Protein AF-A0A4J1VXV3-F1 (afdb_monomer_lite)

Secondary structure (DSSP, 8-state):
-EEEETTEEEE--GGG--TTT-EEEEEEEE--SS--S-TTHHHHHHHHHHHHTT-SSEEEEEEE-S-GGGGGGTTTSSSEEEE-TT-SSHHHHHHHHGGGGGTSEEEEEEEESHHHHHHHHHHHHH-TTTGGGSEEEEEE-----SSHHHHHHHHHHHHHHTT-SEEEESSHHHHHHHHTT-S----B--SSTTTSS-TTHHHHHHHHHHHHHHHH--HHHHHHHHHHHHHHHHHHHH--

InterPro domains:
  IPR028098 Glycosyltransferase subfamily 4-like, N-terminal domain [PF13439] (86-180)

Structure (mmCIF, N/CA/C/O backbone):
data_AF-A0A4J1VXV3-F1
#
_entry.id   AF-A0A4J1VXV3-F1
#
loop_
_atom_site.group_PDB
_atom_site.id
_atom_site.type_symbol
_atom_site.label_atom_id
_atom_site.label_alt_id
_atom_site.label_comp_id
_atom_site.label_asym_id
_atom_site.label_entity_id
_atom_site.label_seq_id
_atom_site.pdbx_PDB_ins_code
_atom_site.Cartn_x
_atom_site.Cartn_y
_atom_site.Cartn_z
_atom_site.occupancy
_atom_site.B_iso_or_equiv
_atom_site.auth_seq_id
_atom_site.auth_comp_id
_atom_site.auth_asym_id
_ato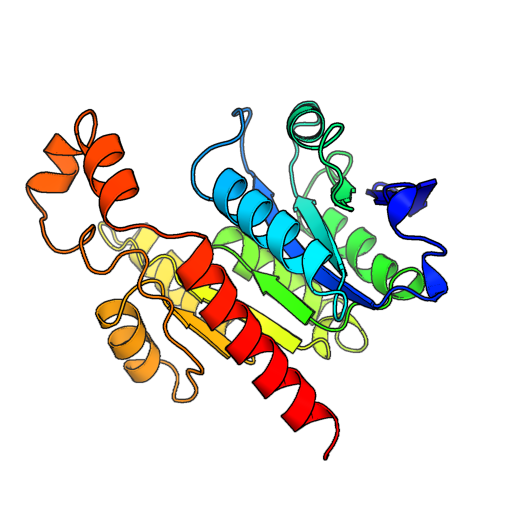m_site.auth_atom_id
_atom_site.pdbx_PDB_model_num
ATOM 1 N N . MET A 1 1 ? -17.534 8.904 6.990 1.00 77.69 1 MET A N 1
ATOM 2 C CA . MET A 1 1 ? -17.190 8.662 8.426 1.00 77.69 1 MET A CA 1
ATOM 3 C C . MET A 1 1 ? -15.714 8.955 8.730 1.00 77.69 1 MET A C 1
ATOM 5 O O . MET A 1 1 ? -14.852 8.596 7.934 1.00 77.69 1 MET A O 1
ATOM 9 N N . GLN A 1 2 ? -15.406 9.570 9.883 1.00 78.19 2 GLN A N 1
ATOM 10 C CA . GLN A 1 2 ? -14.029 9.877 10.309 1.00 78.19 2 GLN A CA 1
ATOM 11 C C . GLN A 1 2 ? -13.712 9.243 11.670 1.00 78.19 2 GLN A C 1
ATOM 13 O O . GLN A 1 2 ? -14.483 9.380 12.615 1.00 78.19 2 GLN A O 1
ATOM 18 N N . TYR A 1 3 ? -12.561 8.577 11.768 1.00 82.31 3 TYR A N 1
ATOM 19 C CA . TYR A 1 3 ? -12.046 7.977 13.001 1.00 82.31 3 TYR A CA 1
ATOM 20 C C . TYR A 1 3 ? -10.637 8.497 13.282 1.00 82.31 3 TYR A C 1
ATOM 22 O O . TYR A 1 3 ? -9.900 8.822 12.354 1.00 82.31 3 TYR A O 1
ATOM 30 N N . SER A 1 4 ? -10.224 8.515 14.546 1.00 82.50 4 SER A N 1
ATOM 31 C CA . SER A 1 4 ? -8.861 8.894 14.935 1.00 82.50 4 SER A CA 1
ATOM 32 C C . SER A 1 4 ? -8.263 7.841 15.864 1.00 82.50 4 SER A C 1
ATOM 34 O O . SER A 1 4 ? -8.939 7.319 16.748 1.00 82.50 4 SER A O 1
ATOM 36 N N . CYS A 1 5 ? -6.983 7.520 15.672 1.00 78.62 5 CYS A N 1
ATOM 37 C CA . CYS A 1 5 ? -6.241 6.576 16.510 1.00 78.62 5 CYS A CA 1
ATOM 38 C C . CYS A 1 5 ? -4.886 7.182 16.905 1.00 78.62 5 CYS A C 1
ATOM 40 O O . CYS A 1 5 ? -3.860 6.971 16.258 1.00 78.62 5 CYS A O 1
ATOM 42 N N . GLY A 1 6 ? -4.862 7.984 17.970 1.00 84.75 6 GLY A N 1
ATOM 43 C CA . GLY A 1 6 ? -3.682 8.785 18.301 1.00 84.75 6 GLY A CA 1
ATOM 44 C C . GLY A 1 6 ? -3.444 9.859 17.236 1.00 84.75 6 GLY A C 1
ATOM 45 O O . GLY A 1 6 ? -4.323 10.680 17.005 1.00 84.75 6 GLY A O 1
ATOM 46 N N . LYS A 1 7 ? -2.277 9.850 16.579 1.00 89.75 7 LYS A N 1
ATOM 47 C CA . LYS A 1 7 ? -1.890 10.855 15.569 1.00 89.75 7 LYS A CA 1
ATOM 48 C C . LYS A 1 7 ? -2.262 10.492 14.127 1.00 89.75 7 LYS A C 1
ATOM 50 O O . LYS A 1 7 ? -1.764 11.115 13.197 1.00 89.75 7 LYS A O 1
ATOM 55 N N . ILE A 1 8 ? -3.092 9.473 13.920 1.00 92.25 8 ILE A N 1
ATOM 56 C CA . ILE A 1 8 ? -3.574 9.117 12.581 1.00 92.25 8 ILE A CA 1
ATOM 57 C C . ILE A 1 8 ? -5.084 9.306 12.491 1.00 92.25 8 ILE A C 1
ATOM 59 O O . ILE A 1 8 ? -5.807 8.999 13.443 1.00 92.25 8 ILE A O 1
ATOM 63 N N . ASN A 1 9 ? -5.544 9.784 11.337 1.00 92.25 9 ASN A N 1
ATOM 64 C CA . ASN A 1 9 ? -6.960 9.951 11.024 1.00 92.25 9 ASN A CA 1
ATOM 65 C C . ASN A 1 9 ? -7.351 8.991 9.903 1.00 92.25 9 ASN A C 1
ATOM 67 O O . ASN A 1 9 ? -6.631 8.857 8.922 1.00 92.25 9 ASN A O 1
ATOM 71 N N . ILE A 1 10 ? -8.493 8.333 10.036 1.00 92.88 10 ILE A N 1
ATOM 72 C CA . ILE A 1 10 ? -9.051 7.415 9.047 1.00 92.88 10 ILE A CA 1
ATOM 73 C C . ILE A 1 10 ? -10.297 8.078 8.477 1.00 92.88 10 ILE A C 1
ATOM 75 O O . ILE A 1 10 ? -11.212 8.425 9.224 1.00 92.88 10 ILE A O 1
ATOM 79 N N . ASN A 1 11 ? -10.332 8.247 7.164 1.00 93.12 11 ASN A N 1
ATOM 80 C CA . ASN A 1 11 ? -11.486 8.730 6.428 1.00 93.12 11 ASN A CA 1
ATOM 81 C C . ASN A 1 11 ? -12.058 7.579 5.597 1.00 93.12 11 ASN A C 1
ATOM 83 O O . ASN A 1 11 ? -11.347 6.977 4.789 1.00 93.12 11 ASN A O 1
ATOM 87 N N . ILE A 1 12 ? -13.332 7.272 5.824 1.00 90.31 12 ILE A N 1
ATOM 88 C CA . ILE A 1 12 ? -14.101 6.298 5.053 1.00 90.31 12 ILE A CA 1
ATOM 89 C C . ILE A 1 12 ? -15.226 7.057 4.334 1.00 90.31 12 ILE A C 1
ATOM 91 O O . ILE A 1 12 ? -16.044 7.672 5.028 1.00 90.31 12 ILE A O 1
ATOM 95 N N . PRO A 1 13 ? -15.296 7.025 2.991 1.00 88.12 13 PRO A N 1
ATOM 96 C CA . PRO A 1 13 ? -16.388 7.628 2.235 1.00 88.12 13 PRO A CA 1
ATOM 97 C C . PRO A 1 13 ? -17.738 7.034 2.636 1.00 88.12 13 PRO A C 1
ATOM 99 O O . PRO A 1 13 ? -17.834 5.840 2.910 1.00 88.12 13 PRO A O 1
ATOM 102 N N . ASP A 1 14 ? -18.799 7.836 2.633 1.00 82.81 14 ASP A N 1
ATOM 103 C CA . ASP A 1 14 ? -20.100 7.392 3.154 1.00 82.81 14 ASP A CA 1
ATOM 104 C C . ASP A 1 14 ? -20.720 6.240 2.336 1.00 82.81 14 ASP A C 1
ATOM 106 O O . ASP A 1 14 ? -21.461 5.423 2.875 1.00 82.81 14 ASP A O 1
ATOM 110 N N . GLY A 1 15 ? -20.344 6.094 1.059 1.00 79.56 15 GLY A N 1
ATOM 111 C CA . GLY A 1 15 ? -20.792 4.998 0.190 1.00 79.56 15 GLY A CA 1
ATOM 112 C C . GLY A 1 15 ? -20.192 3.616 0.491 1.00 79.56 15 GLY A C 1
ATOM 113 O O . GLY A 1 15 ? -20.531 2.654 -0.192 1.00 79.56 15 GLY A O 1
ATOM 114 N N . TYR A 1 16 ? -19.286 3.498 1.465 1.00 79.69 16 TYR A N 1
ATOM 115 C CA . TYR A 1 16 ? -18.612 2.237 1.798 1.00 79.69 16 TYR A CA 1
ATOM 116 C C . TYR A 1 16 ? -19.419 1.337 2.760 1.00 79.69 16 TYR A C 1
ATOM 118 O O . TYR A 1 16 ? -19.175 0.134 2.792 1.00 79.69 16 TYR A O 1
ATOM 126 N N . GLY A 1 17 ? -20.383 1.883 3.513 1.00 80.38 17 GLY A N 1
ATOM 127 C CA . GLY A 1 17 ? -21.131 1.142 4.543 1.00 80.38 17 GLY A CA 1
ATOM 128 C C . GLY A 1 17 ? -20.419 1.077 5.905 1.00 80.38 17 GLY A C 1
ATOM 129 O O . GLY A 1 17 ? -19.516 1.873 6.171 1.00 80.38 17 GLY A O 1
ATOM 130 N N . ASP A 1 18 ? -20.840 0.161 6.791 1.00 83.12 18 ASP A N 1
ATOM 131 C CA . ASP A 1 18 ? -20.232 -0.001 8.124 1.00 83.12 18 ASP A CA 1
ATOM 132 C C . ASP A 1 18 ? -18.810 -0.566 8.010 1.00 83.12 18 ASP A C 1
ATOM 134 O O . ASP A 1 18 ? -18.580 -1.649 7.475 1.00 83.12 18 ASP A O 1
ATOM 138 N N . ILE A 1 19 ? -17.847 0.160 8.577 1.00 83.44 19 ILE A N 1
ATOM 139 C CA . ILE A 1 19 ? -16.421 -0.166 8.553 1.00 83.44 19 ILE A CA 1
ATOM 140 C C . ILE A 1 19 ? -16.090 -1.578 9.058 1.00 83.44 19 ILE A C 1
ATOM 142 O O . ILE A 1 19 ? -15.096 -2.160 8.625 1.00 83.44 19 ILE A O 1
ATOM 146 N N . LYS A 1 20 ? -16.905 -2.139 9.961 1.00 82.75 20 LYS A N 1
ATOM 147 C CA . LYS A 1 20 ? -16.686 -3.477 10.534 1.00 82.75 20 LYS A CA 1
ATOM 148 C C . LYS A 1 20 ? -16.962 -4.605 9.545 1.00 82.75 20 LYS A C 1
ATOM 150 O O . LYS A 1 20 ? -16.382 -5.687 9.691 1.00 82.75 20 LYS A O 1
ATOM 155 N N . ASP A 1 21 ? -17.811 -4.360 8.557 1.00 84.06 21 ASP A N 1
ATOM 156 C CA . ASP A 1 21 ? -18.204 -5.346 7.550 1.00 84.06 21 ASP A CA 1
ATOM 157 C C . ASP A 1 21 ? -17.318 -5.276 6.305 1.00 84.06 21 ASP A C 1
ATOM 159 O O . ASP A 1 21 ? -17.315 -6.183 5.474 1.00 84.06 21 ASP A O 1
ATOM 163 N N . ILE A 1 22 ? -16.498 -4.230 6.210 1.00 86.50 22 ILE A N 1
ATOM 164 C CA . ILE A 1 22 ? -15.619 -4.002 5.075 1.00 86.50 22 ILE A CA 1
ATOM 165 C C . ILE A 1 22 ? -14.306 -4.751 5.258 1.00 86.50 22 ILE A C 1
ATOM 167 O O . ILE A 1 22 ? -13.621 -4.648 6.279 1.00 86.50 22 ILE A O 1
ATOM 171 N N . VAL A 1 23 ? -13.919 -5.454 4.200 1.00 87.06 23 VAL A N 1
ATOM 172 C CA . VAL A 1 23 ? -12.598 -6.052 4.059 1.00 87.06 23 VAL A CA 1
ATOM 173 C C . VAL A 1 23 ? -11.765 -5.193 3.115 1.00 87.06 23 VAL A C 1
ATOM 175 O O . VAL A 1 23 ? -12.189 -4.873 2.004 1.00 87.06 23 VAL A O 1
ATOM 178 N N . PHE A 1 24 ? -10.576 -4.804 3.567 1.00 90.12 24 PHE A N 1
ATOM 179 C CA . PHE A 1 24 ? -9.733 -3.831 2.889 1.00 90.12 24 PHE A CA 1
ATOM 180 C C . PHE A 1 24 ? -8.488 -4.446 2.239 1.00 90.12 24 PHE A C 1
ATOM 182 O O . PHE A 1 24 ? -7.831 -5.330 2.802 1.00 90.12 24 PHE A O 1
ATOM 189 N N . SER A 1 25 ? -8.098 -3.868 1.100 1.00 89.81 25 SER A N 1
ATOM 190 C CA . SER A 1 25 ? -6.737 -3.929 0.560 1.00 89.81 25 SER A CA 1
ATOM 191 C C . SER A 1 25 ? -6.036 -2.588 0.784 1.00 89.81 25 SER A C 1
ATOM 193 O O . SER A 1 25 ? -6.441 -1.557 0.240 1.00 89.81 25 SER A O 1
ATOM 195 N N . ALA A 1 26 ? -4.978 -2.582 1.589 1.00 92.62 26 ALA A N 1
ATOM 196 C CA . ALA A 1 26 ? -4.246 -1.371 1.926 1.00 92.62 26 ALA A CA 1
ATOM 197 C C . ALA A 1 26 ? -3.162 -1.061 0.889 1.00 92.62 26 ALA A C 1
ATOM 199 O O . ALA A 1 26 ? -2.251 -1.857 0.683 1.00 92.62 26 ALA A O 1
ATOM 200 N N . HIS A 1 27 ? -3.200 0.126 0.293 1.00 91.00 27 HIS A N 1
ATOM 201 C CA . HIS A 1 27 ? -2.121 0.645 -0.544 1.00 91.00 27 HIS A CA 1
ATOM 202 C C . HIS A 1 27 ? -1.306 1.661 0.248 1.00 91.00 27 HIS A C 1
ATOM 204 O O . HIS A 1 27 ? -1.845 2.673 0.687 1.00 91.00 27 HIS A O 1
ATOM 210 N N . ILE A 1 28 ? -0.008 1.417 0.435 1.00 89.88 28 ILE A N 1
ATOM 211 C CA . ILE A 1 28 ? 0.845 2.331 1.208 1.00 89.88 28 ILE A CA 1
ATOM 212 C C . ILE A 1 28 ? 1.554 3.301 0.261 1.00 89.88 28 ILE A C 1
ATOM 214 O O . ILE A 1 28 ? 2.206 2.884 -0.699 1.00 89.88 28 ILE A O 1
ATOM 218 N N . ILE A 1 29 ? 1.455 4.593 0.567 1.00 86.62 29 ILE A N 1
ATOM 219 C CA . ILE A 1 29 ? 2.108 5.685 -0.155 1.00 86.62 29 ILE A CA 1
ATOM 220 C C . ILE A 1 29 ? 3.002 6.426 0.833 1.00 86.62 29 ILE A C 1
ATOM 222 O O . ILE A 1 29 ? 2.517 6.938 1.840 1.00 86.62 29 ILE A O 1
ATOM 226 N N . VAL A 1 30 ? 4.305 6.503 0.554 1.00 84.69 30 VAL A N 1
ATOM 227 C CA . VAL A 1 30 ? 5.256 7.256 1.384 1.00 84.69 30 VAL A CA 1
ATOM 228 C C . VAL A 1 30 ? 5.811 8.444 0.597 1.00 84.69 30 VAL A C 1
ATOM 230 O O . VAL A 1 30 ? 6.548 8.254 -0.371 1.00 84.69 30 VAL A O 1
ATOM 233 N N . ARG A 1 31 ? 5.490 9.672 1.027 1.00 79.44 31 ARG A N 1
ATOM 234 C CA . ARG A 1 31 ? 5.982 10.929 0.437 1.00 79.44 31 ARG A CA 1
ATOM 235 C C . ARG A 1 31 ? 6.980 11.622 1.369 1.00 79.44 31 ARG A C 1
ATOM 237 O O . ARG A 1 31 ? 6.759 11.708 2.573 1.00 79.44 31 ARG A O 1
ATOM 244 N N . TYR A 1 32 ? 8.070 12.141 0.797 1.00 62.38 32 TYR A N 1
ATOM 245 C CA . TYR A 1 32 ? 9.162 12.764 1.558 1.00 62.38 32 TYR A CA 1
ATOM 246 C C . TYR A 1 32 ? 9.284 14.289 1.400 1.00 62.38 32 TYR A C 1
ATOM 248 O O . TYR A 1 32 ? 10.122 14.830 2.101 1.00 62.38 32 TYR A O 1
ATOM 256 N N . ASN A 1 33 ? 8.507 14.987 0.547 1.00 56.06 33 ASN A N 1
ATOM 257 C CA . ASN A 1 33 ? 8.582 16.460 0.384 1.00 56.06 33 ASN A CA 1
ATOM 258 C C . ASN A 1 33 ? 7.322 17.105 -0.254 1.00 56.06 33 ASN A C 1
ATOM 260 O O . ASN A 1 33 ? 6.552 16.406 -0.915 1.00 56.06 33 ASN A O 1
ATOM 264 N N . ASN A 1 34 ? 7.200 18.437 -0.078 1.00 47.72 34 ASN A N 1
ATOM 265 C CA . ASN A 1 34 ? 6.113 19.397 -0.405 1.00 47.72 34 ASN A CA 1
ATOM 266 C C . ASN A 1 34 ? 5.679 19.492 -1.889 1.00 47.72 34 ASN A C 1
ATOM 268 O O . ASN A 1 34 ? 5.658 20.576 -2.478 1.00 47.72 34 ASN A O 1
ATOM 272 N N . GLY A 1 35 ? 5.390 18.367 -2.534 1.00 47.75 35 GLY A N 1
ATOM 273 C CA . GLY A 1 35 ? 4.941 18.320 -3.924 1.00 47.75 35 GLY A CA 1
ATOM 274 C C . GLY A 1 35 ? 3.484 17.886 -4.061 1.00 47.75 35 GLY A C 1
ATOM 275 O O . GLY A 1 35 ? 3.036 16.959 -3.380 1.00 47.75 35 GLY A O 1
ATOM 276 N N . HIS A 1 36 ? 2.783 18.511 -5.012 1.00 48.50 36 HIS A N 1
ATOM 277 C CA . HIS A 1 36 ? 1.520 18.013 -5.561 1.00 48.50 36 HIS A CA 1
ATOM 278 C C . HIS A 1 36 ? 1.653 16.566 -6.067 1.00 48.50 36 HIS A C 1
ATOM 280 O O . HIS A 1 36 ? 2.747 16.109 -6.406 1.00 48.50 36 HIS A O 1
ATOM 286 N N . CYS A 1 37 ? 0.522 15.864 -6.157 1.00 51.84 37 CYS A N 1
ATOM 287 C CA . CYS A 1 37 ? 0.381 14.523 -6.727 1.00 51.84 37 CYS A CA 1
ATOM 288 C C . CYS A 1 37 ? 1.265 14.284 -7.972 1.00 51.84 37 CYS A C 1
ATOM 290 O O . CYS A 1 37 ? 1.043 14.873 -9.030 1.00 51.84 37 CYS A O 1
ATOM 292 N N . GLY A 1 38 ? 2.280 13.417 -7.854 1.00 49.00 38 GLY A N 1
ATOM 293 C CA . GLY A 1 38 ? 3.281 13.187 -8.899 1.00 49.00 38 GLY A CA 1
ATOM 294 C C . GLY A 1 38 ? 3.739 11.730 -8.989 1.00 49.00 38 GLY A C 1
ATOM 295 O O . GLY A 1 38 ? 3.773 11.007 -7.998 1.00 49.00 38 GLY A O 1
ATOM 296 N N . GLY A 1 39 ? 4.104 11.289 -10.197 1.00 61.81 39 GLY A N 1
ATOM 297 C CA . GLY A 1 39 ? 4.656 9.954 -10.442 1.00 61.81 39 GLY A CA 1
ATOM 298 C C . GLY A 1 39 ? 3.620 8.830 -10.348 1.00 61.81 39 GLY A C 1
ATOM 299 O O . GLY A 1 39 ? 2.849 8.619 -11.283 1.00 61.81 39 GLY A O 1
ATOM 300 N N . ILE A 1 40 ? 3.650 8.076 -9.246 1.00 63.38 40 ILE A N 1
ATOM 301 C CA . ILE A 1 40 ? 2.905 6.821 -9.068 1.00 63.38 40 ILE A CA 1
ATOM 302 C C . ILE A 1 40 ? 1.498 7.013 -8.490 1.00 63.38 40 ILE A C 1
ATOM 304 O O . ILE A 1 40 ? 0.612 6.188 -8.697 1.00 63.38 40 ILE A O 1
ATOM 308 N N . ASP A 1 41 ? 1.256 8.124 -7.810 1.00 68.19 41 ASP A N 1
ATOM 309 C CA . ASP A 1 41 ? 0.030 8.350 -7.049 1.00 68.19 41 ASP A CA 1
ATOM 310 C C . ASP A 1 41 ? -1.233 8.395 -7.931 1.00 68.19 41 ASP A C 1
ATOM 312 O O . ASP A 1 41 ? -2.187 7.679 -7.615 1.00 68.19 41 ASP A O 1
ATOM 316 N N . PRO A 1 42 ? -1.259 9.083 -9.099 1.00 70.12 42 PRO A N 1
ATOM 317 C CA . PRO A 1 42 ? -2.411 9.030 -10.009 1.00 70.12 42 PRO A CA 1
ATOM 318 C C . PRO A 1 42 ? -2.740 7.610 -10.480 1.00 70.12 42 PRO A C 1
ATOM 320 O O . PRO A 1 42 ? -3.890 7.284 -10.780 1.00 70.12 42 PRO A O 1
ATOM 323 N N . HIS A 1 43 ? -1.726 6.751 -10.546 1.00 71.19 43 HIS A N 1
ATOM 324 C CA . HIS A 1 43 ? -1.890 5.374 -10.957 1.00 71.19 43 HIS A CA 1
ATOM 325 C C . HIS A 1 43 ? -2.488 4.501 -9.854 1.00 71.19 43 HIS A C 1
ATOM 327 O O . HIS A 1 43 ? -3.408 3.733 -10.137 1.00 71.19 43 HIS A O 1
ATOM 333 N N . ILE A 1 44 ? -2.022 4.664 -8.614 1.00 75.50 44 ILE A N 1
ATOM 334 C CA . ILE A 1 44 ? -2.611 4.010 -7.440 1.00 75.50 44 ILE A CA 1
ATOM 335 C C . ILE A 1 44 ? -4.072 4.448 -7.297 1.00 75.50 44 ILE A C 1
ATOM 337 O O . ILE A 1 44 ? -4.954 3.602 -7.198 1.00 75.50 44 ILE A O 1
ATOM 341 N N . ILE A 1 45 ? -4.355 5.749 -7.415 1.00 79.25 45 ILE A N 1
ATOM 342 C CA . ILE A 1 45 ? -5.724 6.287 -7.390 1.00 79.25 45 ILE A CA 1
ATOM 343 C C . ILE A 1 45 ? -6.583 5.643 -8.489 1.00 79.25 45 ILE A C 1
ATOM 345 O O . ILE A 1 45 ? -7.707 5.210 -8.233 1.00 79.25 45 ILE A O 1
ATOM 349 N N . GLY A 1 46 ? -6.061 5.545 -9.716 1.00 76.81 46 GLY A N 1
ATOM 350 C CA . GLY A 1 46 ? -6.753 4.893 -10.828 1.00 76.81 46 GLY A CA 1
ATOM 351 C C . GLY A 1 46 ? -7.029 3.404 -10.590 1.00 76.81 46 GLY A C 1
ATOM 352 O O . GLY A 1 46 ? -8.086 2.914 -10.990 1.00 76.81 46 GLY A O 1
ATOM 353 N N . LEU A 1 47 ? -6.111 2.693 -9.929 1.00 76.50 47 LEU A N 1
ATOM 354 C CA . LEU A 1 47 ? -6.284 1.297 -9.531 1.00 76.50 47 LEU A CA 1
ATOM 355 C C . LEU A 1 47 ? -7.386 1.161 -8.473 1.00 76.50 47 LEU A C 1
ATOM 357 O O . LEU A 1 47 ? -8.318 0.383 -8.671 1.00 76.50 47 LEU A O 1
ATOM 361 N N . CYS A 1 48 ? -7.334 1.972 -7.415 1.00 82.62 48 CYS A N 1
ATOM 362 C CA . CYS A 1 48 ? -8.323 1.962 -6.341 1.00 82.62 48 CYS A CA 1
ATOM 363 C C . CYS A 1 48 ? -9.738 2.233 -6.870 1.00 82.62 48 CYS A C 1
ATOM 365 O O . CYS A 1 48 ? -10.662 1.472 -6.592 1.00 82.62 48 CYS A O 1
ATOM 367 N N . LYS A 1 49 ? -9.914 3.232 -7.746 1.00 80.75 49 LYS A N 1
ATOM 368 C CA . LYS A 1 49 ? -11.224 3.508 -8.372 1.00 80.75 49 LYS A CA 1
ATOM 369 C C . LYS A 1 49 ? -11.788 2.313 -9.148 1.00 80.75 49 LYS A C 1
ATOM 371 O O . LYS A 1 49 ? -13.004 2.164 -9.239 1.00 80.75 49 LYS A O 1
ATOM 376 N N . LYS A 1 50 ? -10.930 1.470 -9.731 1.00 77.88 50 LYS A N 1
ATOM 377 C CA . LYS A 1 50 ? -11.361 0.251 -10.432 1.00 77.88 50 LYS A CA 1
ATOM 378 C C . LYS A 1 50 ? -11.653 -0.904 -9.479 1.00 77.88 50 LYS A C 1
ATOM 380 O O . LYS A 1 50 ? -12.598 -1.640 -9.738 1.00 77.88 50 LYS A O 1
ATOM 385 N N . GLN A 1 51 ? -10.899 -1.031 -8.387 1.00 75.88 51 GLN A N 1
ATOM 386 C CA . GLN A 1 51 ? -11.129 -2.042 -7.347 1.00 75.88 51 GLN A CA 1
ATOM 387 C C . GLN A 1 51 ? -12.485 -1.859 -6.664 1.00 75.88 51 GLN A C 1
ATOM 389 O O . GLN A 1 51 ? -13.241 -2.822 -6.576 1.00 75.88 51 GLN A O 1
ATOM 394 N N . ILE A 1 52 ? -12.847 -0.620 -6.306 1.00 73.62 52 ILE A N 1
ATOM 395 C CA . ILE A 1 52 ? -14.152 -0.294 -5.694 1.00 73.62 52 ILE A CA 1
ATOM 396 C C . ILE A 1 52 ? -15.317 -0.861 -6.522 1.00 73.62 52 ILE A C 1
ATOM 398 O O . ILE A 1 52 ? -16.285 -1.373 -5.972 1.00 73.62 52 ILE A O 1
ATOM 402 N N . ARG A 1 53 ? -15.205 -0.846 -7.857 1.00 62.22 53 ARG A N 1
ATOM 403 C CA . ARG A 1 53 ? -16.257 -1.321 -8.772 1.00 62.22 53 ARG A CA 1
ATOM 404 C C . ARG A 1 53 ? -16.422 -2.845 -8.825 1.00 62.22 53 ARG A C 1
ATOM 406 O O . ARG A 1 53 ? -17.380 -3.299 -9.439 1.00 62.22 53 ARG A O 1
ATOM 413 N N . ARG A 1 54 ? -15.496 -3.632 -8.261 1.00 63.66 54 ARG A N 1
ATOM 414 C CA . ARG A 1 54 ? -15.535 -5.111 -8.281 1.00 63.66 54 ARG A CA 1
ATOM 415 C C . ARG A 1 54 ? -15.768 -5.766 -6.907 1.00 63.66 54 ARG A C 1
ATOM 417 O O . ARG A 1 54 ? -15.895 -6.980 -6.854 1.00 63.66 54 ARG A O 1
ATOM 424 N N . MET A 1 55 ? -15.904 -4.969 -5.842 1.00 56.56 55 MET A N 1
ATOM 425 C CA . MET A 1 55 ? -16.572 -5.296 -4.563 1.00 56.56 55 MET A CA 1
ATOM 426 C C . MET A 1 55 ? -16.039 -6.448 -3.677 1.00 56.56 55 MET A C 1
ATOM 428 O O . MET A 1 55 ? -16.641 -6.694 -2.637 1.00 56.56 55 MET A O 1
ATOM 432 N N . SER A 1 56 ? -14.926 -7.125 -3.983 1.00 65.19 56 SER A N 1
ATOM 433 C CA . SER A 1 56 ? -14.375 -8.158 -3.075 1.00 65.19 56 SER A CA 1
ATOM 434 C C . SER A 1 56 ? -13.414 -7.610 -2.009 1.00 65.19 56 SER A C 1
ATOM 436 O O . SER A 1 56 ? -13.378 -8.112 -0.889 1.00 65.19 56 SER A O 1
ATOM 438 N N . LEU A 1 57 ? -12.661 -6.555 -2.332 1.00 74.62 57 LEU A N 1
ATOM 439 C CA . LEU A 1 57 ? -11.748 -5.865 -1.420 1.00 74.62 57 LEU A CA 1
ATOM 440 C C . LEU A 1 57 ? -11.823 -4.360 -1.654 1.00 74.62 57 LEU A C 1
ATOM 442 O O . LEU A 1 57 ? -11.559 -3.873 -2.757 1.00 74.62 57 LEU A O 1
ATOM 446 N N . TYR A 1 58 ? -12.158 -3.612 -0.608 1.00 87.69 58 TYR A N 1
ATOM 447 C CA . TYR A 1 58 ? -12.220 -2.161 -0.687 1.00 87.69 58 TYR A CA 1
ATOM 448 C C . TYR A 1 58 ? -10.814 -1.571 -0.546 1.00 87.69 58 TYR A C 1
ATOM 450 O O . TYR A 1 58 ? -10.103 -1.876 0.415 1.00 87.69 58 TYR A O 1
ATOM 458 N N . PRO A 1 59 ? -10.369 -0.703 -1.464 1.00 89.56 59 PRO A N 1
ATOM 459 C CA . PRO A 1 59 ? -9.078 -0.064 -1.312 1.00 89.56 59 PRO A CA 1
ATOM 460 C C . PRO A 1 59 ? -9.112 0.963 -0.186 1.00 89.56 59 PRO A C 1
ATOM 462 O O . PRO A 1 59 ? -10.056 1.753 -0.074 1.00 89.56 59 PRO A O 1
ATOM 465 N N . ILE A 1 60 ? -8.031 0.984 0.590 1.00 92.44 60 ILE A N 1
ATOM 466 C CA . ILE A 1 60 ? -7.708 2.062 1.520 1.00 92.44 60 ILE A CA 1
ATOM 467 C C . ILE A 1 60 ? -6.270 2.531 1.295 1.00 92.44 60 ILE A C 1
ATOM 469 O O . ILE A 1 60 ? -5.345 1.724 1.212 1.00 92.44 60 ILE A O 1
ATOM 473 N N . LEU A 1 61 ? -6.067 3.841 1.185 1.00 92.75 61 LEU A N 1
ATOM 474 C CA . LEU A 1 61 ? -4.745 4.443 1.018 1.00 92.75 61 LEU A CA 1
ATOM 475 C C . LEU A 1 61 ? -4.134 4.757 2.385 1.00 92.75 61 LEU A C 1
ATOM 477 O O . LEU A 1 61 ? -4.702 5.536 3.135 1.00 92.75 61 LEU A O 1
ATOM 481 N N . ILE A 1 62 ? -2.964 4.221 2.722 1.00 93.44 62 ILE A N 1
ATOM 482 C CA . ILE A 1 62 ? -2.207 4.632 3.915 1.00 93.44 62 ILE A CA 1
ATOM 483 C C . ILE A 1 62 ? -1.167 5.663 3.484 1.00 93.44 62 ILE A C 1
ATOM 485 O O . ILE A 1 62 ? -0.167 5.316 2.852 1.00 93.44 62 ILE A O 1
ATOM 489 N N . ILE A 1 63 ? -1.412 6.930 3.817 1.00 91.69 63 ILE A N 1
ATOM 490 C CA . ILE A 1 63 ? -0.623 8.075 3.358 1.00 91.69 63 ILE A CA 1
ATOM 491 C C . ILE A 1 63 ? 0.375 8.466 4.446 1.00 91.69 63 ILE A C 1
ATOM 493 O O . ILE A 1 63 ? 0.039 9.120 5.433 1.00 91.69 63 ILE A O 1
ATOM 497 N N . VAL A 1 64 ? 1.633 8.086 4.245 1.00 90.38 64 VAL A N 1
ATOM 498 C CA . VAL A 1 64 ? 2.757 8.440 5.113 1.00 90.38 64 VAL A CA 1
ATOM 499 C C . VAL A 1 64 ? 3.458 9.662 4.529 1.00 90.38 64 VAL A C 1
ATOM 501 O O . VAL A 1 64 ? 4.189 9.568 3.547 1.00 90.38 64 VAL A O 1
ATOM 504 N N . SER A 1 65 ? 3.238 10.823 5.134 1.00 88.56 65 SER A N 1
ATOM 505 C CA . SER A 1 65 ? 3.844 12.099 4.738 1.00 88.56 65 SER A CA 1
ATOM 506 C C . SER A 1 65 ? 4.095 12.952 5.980 1.00 88.56 65 SER A C 1
ATOM 508 O O . SER A 1 65 ? 3.568 12.654 7.048 1.00 88.56 65 SER A O 1
ATOM 510 N N . ARG A 1 66 ? 4.907 14.003 5.851 1.00 88.50 66 ARG A N 1
ATOM 511 C CA . ARG A 1 66 ? 5.055 15.071 6.862 1.00 88.50 66 ARG A CA 1
ATOM 512 C C . ARG A 1 66 ? 4.483 16.407 6.393 1.00 88.50 66 ARG A C 1
ATOM 514 O O . ARG A 1 66 ? 4.497 17.373 7.142 1.00 88.50 66 ARG A O 1
ATOM 521 N N . ASP A 1 67 ? 3.981 16.448 5.163 1.00 86.94 67 ASP A N 1
ATOM 522 C CA . ASP A 1 67 ? 3.262 17.589 4.613 1.00 86.94 67 ASP A CA 1
ATOM 523 C C . ASP A 1 67 ? 1.759 17.330 4.722 1.00 86.94 67 ASP A C 1
ATOM 525 O O . ASP A 1 67 ? 1.239 16.423 4.067 1.00 86.94 67 ASP A O 1
ATOM 529 N N . SER A 1 68 ? 1.071 18.119 5.548 1.00 85.31 68 SER A N 1
ATOM 530 C CA . SER A 1 68 ? -0.379 18.032 5.740 1.00 85.31 68 SER A CA 1
ATOM 531 C C . SER A 1 68 ? -1.171 18.431 4.495 1.00 85.31 68 SER A C 1
ATOM 533 O O . SER A 1 68 ? -2.274 17.921 4.295 1.00 85.31 68 SER A O 1
ATOM 535 N N . LYS A 1 69 ? -0.602 19.265 3.612 1.00 85.38 69 LYS A N 1
ATOM 536 C CA . LYS A 1 69 ? -1.249 19.683 2.356 1.00 85.38 69 LYS A CA 1
ATOM 537 C C . LYS A 1 69 ? -1.458 18.518 1.401 1.00 85.38 69 LYS A C 1
ATOM 539 O O . LYS A 1 69 ? -2.355 18.560 0.567 1.00 85.38 69 LYS A O 1
ATOM 544 N N . VAL A 1 70 ? -0.679 17.443 1.553 1.00 82.62 70 VAL A N 1
ATOM 545 C CA . VAL A 1 70 ? -0.826 16.233 0.739 1.00 82.62 70 VAL A CA 1
ATOM 546 C C . VAL A 1 70 ? -2.240 15.659 0.813 1.00 82.62 70 VAL A C 1
ATOM 548 O O . VAL A 1 70 ? -2.697 15.054 -0.146 1.00 82.62 70 VAL A O 1
ATOM 551 N N . ILE A 1 71 ? -2.932 15.837 1.943 1.00 87.25 71 ILE A N 1
ATOM 552 C CA . ILE A 1 71 ? -4.262 15.270 2.170 1.00 87.25 71 ILE A CA 1
ATOM 553 C C . ILE A 1 71 ? -5.311 15.960 1.299 1.00 87.25 71 ILE A C 1
ATOM 555 O O . ILE A 1 71 ? -6.293 15.323 0.923 1.00 87.25 71 ILE A O 1
ATOM 559 N N . ASP A 1 72 ? -5.085 17.214 0.902 1.00 85.81 72 ASP A N 1
ATOM 560 C CA . ASP A 1 72 ? -5.991 17.942 0.012 1.00 85.81 72 ASP A CA 1
ATOM 561 C C . ASP A 1 72 ? -6.114 17.263 -1.364 1.00 85.81 72 ASP A C 1
ATOM 563 O O . ASP A 1 72 ? -7.196 17.285 -1.951 1.00 85.81 72 ASP A O 1
ATOM 567 N N . ASP A 1 73 ? -5.069 16.556 -1.823 1.00 81.88 73 ASP A N 1
ATOM 568 C CA . ASP A 1 73 ? -5.104 15.742 -3.051 1.00 81.88 73 ASP A CA 1
ATOM 569 C C . ASP A 1 73 ? -6.101 14.561 -2.949 1.00 81.88 73 ASP A C 1
ATOM 571 O O . ASP A 1 73 ? -6.534 14.027 -3.974 1.00 81.88 73 ASP A O 1
ATOM 575 N N . TYR A 1 74 ? -6.457 14.132 -1.728 1.00 85.00 74 TYR A N 1
ATOM 576 C CA . TYR A 1 74 ? -7.242 12.918 -1.465 1.00 85.00 74 TYR A CA 1
ATOM 577 C C . TYR A 1 74 ? -8.633 13.176 -0.881 1.00 85.00 74 TYR A C 1
ATOM 579 O O . TYR A 1 74 ? -9.502 12.324 -1.041 1.00 85.00 74 TYR A O 1
ATOM 587 N N . LYS A 1 75 ? -8.882 14.336 -0.255 1.00 85.44 75 LYS A N 1
ATOM 588 C CA . LYS A 1 75 ? -10.168 14.664 0.402 1.00 85.44 75 LYS A CA 1
ATOM 589 C C . LYS A 1 75 ? -11.390 14.500 -0.502 1.00 85.44 75 LYS A C 1
ATOM 591 O O . LYS A 1 75 ? -12.446 14.105 -0.028 1.00 85.44 75 LYS A O 1
ATOM 596 N N . ASN A 1 76 ? -11.232 14.806 -1.788 1.00 82.88 76 ASN A N 1
ATOM 597 C CA . ASN A 1 76 ? -12.310 14.753 -2.780 1.00 82.88 76 ASN A CA 1
ATOM 598 C C . ASN A 1 76 ? -12.309 13.449 -3.591 1.00 82.88 76 ASN A C 1
ATOM 600 O O . ASN A 1 76 ? -12.976 13.351 -4.622 1.00 82.88 76 ASN A O 1
ATOM 604 N N . LEU A 1 77 ? -11.504 12.462 -3.193 1.00 81.88 77 LEU A N 1
ATOM 605 C CA . LEU A 1 77 ? -11.544 11.138 -3.790 1.00 81.88 77 LEU A CA 1
ATOM 606 C C . LEU A 1 77 ? -12.547 10.292 -3.008 1.00 81.88 77 LEU A C 1
ATOM 608 O O . LEU A 1 77 ? -12.426 10.168 -1.795 1.00 81.88 77 LEU A O 1
ATOM 612 N N . ASP A 1 78 ? -13.470 9.634 -3.712 1.00 86.81 78 ASP A N 1
ATOM 613 C CA . ASP A 1 78 ? -14.321 8.572 -3.151 1.00 86.81 78 ASP A CA 1
ATOM 614 C C . ASP A 1 78 ? -13.498 7.299 -2.871 1.00 86.81 78 ASP A C 1
ATOM 616 O O . ASP A 1 78 ? -13.753 6.229 -3.421 1.00 86.81 78 ASP A O 1
ATOM 620 N N . ILE A 1 79 ? -12.427 7.427 -2.088 1.00 89.12 79 ILE A N 1
ATOM 621 C CA . ILE A 1 79 ? -11.503 6.356 -1.719 1.00 89.12 79 ILE A CA 1
ATOM 622 C C . ILE A 1 79 ? -11.171 6.524 -0.240 1.00 89.12 79 ILE A C 1
ATOM 624 O O . ILE A 1 79 ? -10.769 7.603 0.190 1.00 89.12 79 ILE A O 1
ATOM 628 N N . ALA A 1 80 ? -11.288 5.446 0.532 1.00 92.38 80 ALA A N 1
ATOM 629 C CA . ALA A 1 80 ? -10.860 5.445 1.925 1.00 92.38 80 ALA A CA 1
ATOM 630 C C . ALA A 1 80 ? -9.364 5.758 2.061 1.00 92.38 80 ALA A C 1
ATOM 632 O O . ALA A 1 80 ? -8.539 5.271 1.281 1.00 92.38 80 ALA A O 1
ATOM 633 N N . TYR A 1 81 ? -8.989 6.521 3.086 1.00 93.69 81 TYR A N 1
ATOM 634 C CA . TYR A 1 81 ? -7.586 6.805 3.370 1.00 93.69 81 TYR A CA 1
ATOM 635 C C . TYR A 1 81 ? -7.278 6.940 4.864 1.00 93.69 81 TYR A C 1
ATOM 637 O O . TYR A 1 81 ? -8.129 7.289 5.679 1.00 93.69 81 TYR A O 1
ATOM 645 N N . VAL A 1 82 ? -6.023 6.671 5.217 1.00 94.19 82 VAL A N 1
ATOM 646 C CA . VAL A 1 82 ? -5.415 6.906 6.524 1.00 94.19 82 VAL A CA 1
ATOM 647 C C . VAL A 1 82 ? -4.393 8.025 6.372 1.00 94.19 82 VAL A C 1
ATOM 649 O O . VAL A 1 82 ? -3.372 7.868 5.704 1.00 94.19 82 VAL A O 1
ATOM 652 N N . ASP A 1 83 ? -4.669 9.151 7.007 1.00 93.88 83 ASP A N 1
ATOM 653 C CA . ASP A 1 83 ? -3.795 10.310 7.107 1.00 93.88 83 ASP A CA 1
ATOM 654 C C . ASP A 1 83 ? -2.814 10.124 8.273 1.00 93.88 83 ASP A C 1
ATOM 656 O O . ASP A 1 83 ? -3.220 10.053 9.436 1.00 93.88 83 ASP A O 1
ATOM 660 N N . CYS A 1 84 ? -1.518 10.047 7.957 1.00 93.69 84 CYS A N 1
ATOM 661 C CA . CYS A 1 84 ? -0.431 9.959 8.936 1.00 93.69 84 CYS A CA 1
ATOM 662 C C . CYS A 1 84 ? 0.433 11.229 9.010 1.00 93.69 84 CYS A C 1
ATOM 664 O O . CYS A 1 84 ? 1.574 11.169 9.485 1.00 93.69 84 CYS A O 1
ATOM 666 N N . THR A 1 85 ? -0.074 12.366 8.528 1.00 91.69 85 THR A N 1
ATOM 667 C CA . THR A 1 85 ? 0.685 13.625 8.424 1.00 91.69 85 THR A CA 1
ATOM 668 C C . THR A 1 85 ? 1.066 14.233 9.765 1.00 91.69 85 THR A C 1
ATOM 670 O O . THR A 1 85 ? 2.078 14.922 9.851 1.00 91.69 85 THR A O 1
ATOM 673 N N . GLN A 1 86 ? 0.323 13.918 10.828 1.00 91.94 86 GLN A N 1
ATOM 674 C CA . GLN A 1 86 ? 0.590 14.422 12.180 1.00 91.94 86 GLN A CA 1
ATOM 675 C C . GLN A 1 86 ? 1.722 13.671 12.904 1.00 91.94 86 GLN A C 1
ATOM 677 O O . GLN A 1 86 ? 2.159 14.090 13.977 1.00 91.94 86 GLN A O 1
ATOM 682 N N . CYS A 1 87 ? 2.210 12.550 12.362 1.00 91.44 87 CYS A N 1
ATOM 683 C CA . CYS A 1 87 ? 3.368 11.860 12.928 1.00 91.44 87 CYS A CA 1
ATOM 684 C C . CYS A 1 87 ? 4.669 12.589 12.550 1.00 91.44 87 CYS A C 1
ATOM 686 O O . CYS A 1 87 ? 4.828 13.067 11.431 1.00 91.44 87 CYS A O 1
ATOM 688 N N . SER A 1 88 ? 5.635 12.624 13.465 1.00 89.69 88 SER A N 1
ATOM 689 C CA . SER A 1 88 ? 6.929 13.298 13.292 1.00 89.69 88 SER A CA 1
ATOM 690 C C . SER A 1 88 ? 7.921 12.489 12.457 1.00 89.69 88 SER A C 1
ATOM 692 O O . SER A 1 88 ? 8.765 13.045 11.759 1.00 89.69 88 SER A O 1
ATOM 694 N N . ASN A 1 89 ? 7.833 11.158 12.514 1.00 90.00 89 ASN A N 1
ATOM 695 C CA . ASN A 1 89 ? 8.749 10.261 11.821 1.00 90.00 89 ASN A CA 1
ATOM 696 C C . ASN A 1 89 ? 8.088 8.916 11.472 1.00 90.00 89 ASN A C 1
ATOM 698 O O . ASN A 1 89 ? 6.965 8.607 11.883 1.00 90.00 89 ASN A O 1
ATOM 702 N N . ASN A 1 90 ? 8.794 8.107 10.681 1.00 89.38 90 ASN A N 1
ATOM 703 C CA . ASN A 1 90 ? 8.273 6.835 10.178 1.00 89.38 90 ASN A CA 1
ATOM 704 C C . ASN A 1 90 ? 8.089 5.786 11.279 1.00 89.38 90 ASN A C 1
ATOM 706 O O . ASN A 1 90 ? 7.166 4.983 11.187 1.00 89.38 90 ASN A O 1
ATOM 710 N N . PHE A 1 91 ? 8.926 5.787 12.316 1.00 90.94 91 PHE A N 1
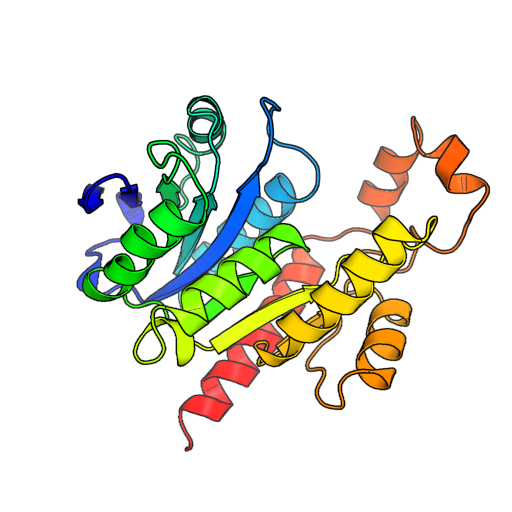ATOM 711 C CA . PHE A 1 91 ? 8.791 4.848 13.427 1.00 90.94 91 PHE A CA 1
ATOM 712 C C . PHE A 1 91 ? 7.532 5.145 14.248 1.00 90.94 91 PHE A C 1
ATOM 714 O O . PHE A 1 91 ? 6.711 4.255 14.460 1.00 90.94 91 PHE A O 1
ATOM 721 N N . GLU A 1 92 ? 7.318 6.412 14.611 1.00 92.44 92 GLU A N 1
ATOM 722 C CA . GLU A 1 92 ? 6.080 6.871 15.251 1.00 92.44 92 GLU A CA 1
ATOM 723 C C . GLU A 1 92 ? 4.860 6.557 14.377 1.00 92.44 92 GLU A C 1
ATOM 725 O O . GLU A 1 92 ? 3.856 6.044 14.869 1.00 92.44 92 GLU A O 1
ATOM 730 N N . THR A 1 93 ? 4.969 6.774 13.062 1.00 93.00 93 THR A N 1
ATOM 731 C CA . THR A 1 93 ? 3.897 6.406 12.129 1.00 93.00 93 THR A CA 1
ATOM 732 C C . THR A 1 93 ? 3.581 4.917 12.209 1.00 93.00 93 THR A C 1
ATOM 734 O O . THR A 1 93 ? 2.418 4.556 12.335 1.00 93.00 93 THR A O 1
ATOM 737 N N . ALA A 1 94 ? 4.586 4.039 12.200 1.00 92.44 94 ALA A N 1
ATOM 738 C CA . ALA A 1 94 ? 4.359 2.600 12.306 1.00 92.44 94 ALA A CA 1
ATOM 739 C C . ALA A 1 94 ? 3.738 2.193 13.655 1.00 92.44 94 ALA A C 1
ATOM 741 O O . ALA A 1 94 ? 2.894 1.297 13.689 1.00 92.44 94 ALA A O 1
ATOM 742 N N . LEU A 1 95 ? 4.088 2.869 14.758 1.00 92.06 95 LEU A N 1
ATOM 743 C CA . LEU A 1 95 ? 3.476 2.638 16.073 1.00 92.06 95 LEU A CA 1
ATOM 744 C C . LEU A 1 95 ? 1.988 2.998 16.124 1.00 92.06 95 LEU A C 1
ATOM 746 O O . LEU A 1 95 ? 1.235 2.333 16.839 1.00 92.06 95 LEU A O 1
ATOM 750 N N . HIS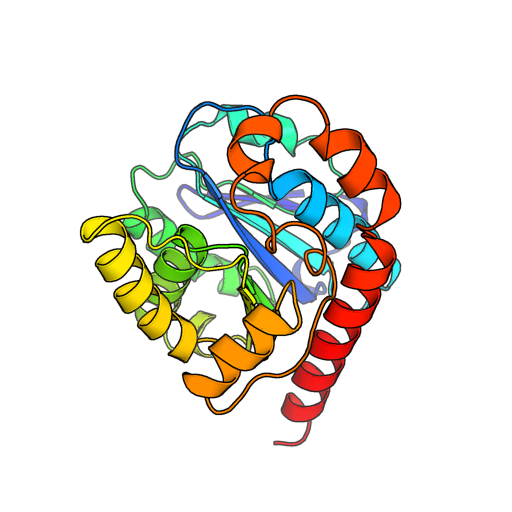 A 1 96 ? 1.560 4.018 15.382 1.00 91.75 96 HIS A N 1
ATOM 751 C CA . HIS A 1 96 ? 0.141 4.342 15.248 1.00 91.75 96 HIS A CA 1
ATOM 752 C C . HIS A 1 96 ? -0.549 3.424 14.236 1.00 91.75 96 HIS A C 1
ATOM 754 O O . HIS A 1 96 ? -1.577 2.828 14.556 1.00 91.75 96 HIS A O 1
ATOM 760 N N . VAL A 1 97 ? 0.051 3.234 13.058 1.00 91.81 97 VAL A N 1
ATOM 761 C CA . VAL A 1 97 ? -0.503 2.420 11.968 1.00 91.81 97 VAL A CA 1
ATOM 762 C C . VAL A 1 97 ? -0.725 0.972 12.396 1.00 91.81 97 VAL A C 1
ATOM 764 O O . VAL A 1 97 ? -1.755 0.412 12.048 1.00 91.81 97 VAL A O 1
ATOM 767 N N . LYS A 1 98 ? 0.141 0.362 13.219 1.00 90.44 98 LYS A N 1
ATOM 768 C CA . LYS A 1 98 ? -0.097 -1.017 13.692 1.00 90.44 98 LYS A CA 1
ATOM 769 C C . LYS A 1 98 ? -1.439 -1.201 14.412 1.00 90.44 98 LYS A C 1
ATOM 771 O O . LYS A 1 98 ? -1.990 -2.294 14.420 1.00 90.44 98 LYS A O 1
ATOM 776 N N . ASN A 1 99 ? -1.991 -0.142 15.009 1.00 87.94 99 ASN A N 1
ATOM 777 C CA . ASN A 1 99 ? -3.273 -0.224 15.702 1.00 87.94 99 ASN A CA 1
ATOM 778 C C . ASN A 1 99 ? -4.476 -0.180 14.751 1.00 87.94 99 ASN A C 1
ATOM 780 O O . ASN A 1 99 ? -5.573 -0.508 15.196 1.00 87.94 99 ASN A O 1
ATOM 784 N N . ILE A 1 100 ? -4.307 0.157 13.464 1.00 87.06 100 ILE A N 1
ATOM 785 C CA . ILE A 1 100 ? -5.448 0.229 12.539 1.00 87.06 100 ILE A CA 1
ATOM 786 C C . ILE A 1 100 ? -6.078 -1.136 12.288 1.00 87.06 100 ILE A C 1
ATOM 788 O O . ILE A 1 100 ? -7.274 -1.184 12.052 1.00 87.06 100 ILE A O 1
ATOM 792 N N . LEU A 1 101 ? -5.332 -2.244 12.399 1.00 80.62 101 LEU A N 1
ATOM 793 C CA . LEU A 1 101 ? -5.903 -3.593 12.255 1.00 80.62 101 LEU A CA 1
ATOM 794 C C . LEU A 1 101 ? -6.919 -3.936 13.349 1.00 80.62 101 LEU A C 1
ATOM 796 O O . LEU A 1 101 ? -7.741 -4.825 13.167 1.00 80.62 101 LEU A O 1
ATOM 800 N N . LYS A 1 102 ? -6.892 -3.225 14.484 1.00 81.19 102 LYS A N 1
ATOM 801 C CA . LYS A 1 102 ? -7.931 -3.353 15.516 1.00 81.19 102 LYS A CA 1
ATOM 802 C C . LYS A 1 102 ? -9.265 -2.754 15.064 1.00 81.19 102 LYS A C 1
ATOM 804 O O . LYS A 1 102 ? -10.296 -3.074 15.641 1.00 81.19 102 LYS A O 1
ATOM 809 N N . LEU A 1 103 ? -9.226 -1.855 14.082 1.00 83.88 103 LEU A N 1
ATOM 810 C CA . LEU A 1 103 ? -10.377 -1.120 13.561 1.00 83.88 103 LEU A CA 1
ATOM 811 C C . LEU A 1 103 ? -10.794 -1.617 12.172 1.00 83.88 103 LEU A C 1
ATOM 813 O O . LEU A 1 103 ? -11.977 -1.619 11.857 1.00 83.88 103 LEU A O 1
ATOM 817 N N . LEU A 1 104 ? -9.827 -2.027 11.351 1.00 88.44 104 LEU A N 1
ATOM 818 C CA . LEU A 1 104 ? -9.992 -2.371 9.944 1.00 88.44 104 LEU A CA 1
ATOM 819 C C . LEU A 1 104 ? -9.602 -3.825 9.696 1.00 88.44 104 LEU A C 1
ATOM 821 O O . LEU A 1 104 ? -8.521 -4.264 10.094 1.00 88.44 104 LEU A O 1
ATOM 825 N N . LYS A 1 105 ? -10.422 -4.550 8.935 1.00 89.25 105 LYS A N 1
ATOM 826 C CA . LYS A 1 105 ? -10.075 -5.886 8.438 1.00 89.25 105 LYS A CA 1
ATOM 827 C C . LYS A 1 105 ? -9.234 -5.763 7.166 1.00 89.25 105 LYS A C 1
ATOM 829 O O . LYS A 1 105 ? -9.772 -5.776 6.066 1.00 89.25 105 LYS A O 1
ATOM 834 N N . ILE A 1 106 ? -7.916 -5.621 7.299 1.00 90.31 106 ILE A N 1
ATOM 835 C CA . ILE A 1 106 ? -7.001 -5.579 6.143 1.00 90.31 106 ILE A CA 1
ATOM 836 C C . ILE A 1 106 ? -6.496 -6.994 5.850 1.00 90.31 106 ILE A C 1
ATOM 838 O O . ILE A 1 106 ? -5.800 -7.583 6.675 1.00 90.31 106 ILE A O 1
ATOM 842 N N . GLN A 1 107 ? -6.816 -7.524 4.670 1.00 87.38 107 GLN A N 1
ATOM 843 C CA . GLN A 1 107 ? -6.363 -8.857 4.236 1.00 87.38 107 GLN A CA 1
ATOM 844 C C . GLN A 1 107 ? -5.140 -8.811 3.322 1.00 87.38 107 GLN A C 1
ATOM 846 O O . GLN A 1 107 ? -4.379 -9.776 3.248 1.00 87.38 107 GLN A O 1
ATOM 851 N N . LEU A 1 108 ? -4.932 -7.676 2.657 1.00 88.44 108 LEU A N 1
ATOM 852 C CA . LEU A 1 108 ? -3.872 -7.508 1.679 1.00 88.44 108 LEU A CA 1
ATOM 853 C C . LEU A 1 108 ? -3.218 -6.139 1.818 1.00 88.44 108 LEU A C 1
ATOM 855 O O . LEU A 1 108 ? -3.900 -5.133 2.007 1.00 88.44 108 LEU A O 1
ATOM 859 N N . ILE A 1 109 ? -1.897 -6.093 1.680 1.00 90.69 109 ILE A N 1
ATOM 860 C CA . ILE A 1 109 ? -1.120 -4.857 1.610 1.00 90.69 109 ILE A CA 1
ATOM 861 C C . ILE A 1 109 ? -0.409 -4.808 0.269 1.00 90.69 109 ILE A C 1
ATOM 863 O O . ILE A 1 109 ? 0.240 -5.770 -0.126 1.00 90.69 109 ILE A O 1
ATOM 867 N N . HIS A 1 110 ? -0.485 -3.676 -0.417 1.00 88.50 110 HIS A N 1
ATOM 868 C CA . HIS A 1 110 ? 0.166 -3.459 -1.697 1.00 88.50 110 HIS A CA 1
ATOM 869 C C . HIS A 1 110 ? 1.106 -2.255 -1.628 1.00 88.50 110 HIS A C 1
ATOM 871 O O . HIS A 1 110 ? 0.680 -1.114 -1.431 1.00 88.50 110 HIS A O 1
ATOM 877 N N . CYS A 1 111 ? 2.402 -2.518 -1.790 1.00 86.50 111 CYS A N 1
ATOM 878 C CA . CYS A 1 111 ? 3.455 -1.511 -1.770 1.00 86.50 111 CYS A CA 1
ATOM 879 C C . CYS A 1 111 ? 3.862 -1.049 -3.166 1.00 86.50 111 CYS A C 1
ATOM 881 O O . CYS A 1 111 ? 3.932 -1.833 -4.111 1.00 86.50 111 CYS A O 1
ATOM 883 N N . HIS A 1 112 ? 4.201 0.235 -3.252 1.00 77.12 112 HIS A N 1
ATOM 884 C CA . HIS A 1 112 ? 4.487 0.941 -4.496 1.00 77.12 112 HIS A CA 1
ATOM 885 C C . HIS A 1 112 ? 5.788 1.750 -4.379 1.00 77.12 112 HIS A C 1
ATOM 887 O O . HIS A 1 112 ? 5.770 2.977 -4.306 1.00 77.12 112 HIS A O 1
ATOM 893 N N . GLY A 1 113 ? 6.932 1.056 -4.313 1.00 73.19 113 GLY A N 1
ATOM 894 C CA . GLY A 1 113 ? 8.273 1.658 -4.358 1.00 73.19 113 GLY A CA 1
ATOM 895 C C . GLY A 1 113 ? 9.134 1.504 -3.095 1.00 73.19 113 GLY A C 1
ATOM 896 O O . GLY A 1 113 ? 8.674 1.078 -2.039 1.00 73.19 113 GLY A O 1
ATOM 897 N N . TYR A 1 114 ? 10.407 1.896 -3.218 1.00 69.81 114 TYR A N 1
ATOM 898 C CA . TYR A 1 114 ? 11.476 1.693 -2.228 1.00 69.81 114 TYR A CA 1
ATOM 899 C C . TYR A 1 114 ? 11.123 2.104 -0.798 1.00 69.81 114 TYR A C 1
ATOM 901 O O . TYR A 1 114 ? 11.184 1.311 0.137 1.00 69.81 114 TYR A O 1
ATOM 909 N N . SER A 1 115 ? 10.762 3.370 -0.604 1.00 76.50 115 SER A N 1
ATOM 910 C CA . SER A 1 115 ? 10.512 3.897 0.734 1.00 76.50 115 SER A CA 1
ATOM 911 C C . SER A 1 115 ? 9.311 3.246 1.411 1.00 76.50 115 SER A C 1
ATOM 913 O O . SER A 1 115 ? 9.300 3.057 2.628 1.00 76.50 115 SER A O 1
ATOM 915 N N . THR A 1 116 ? 8.324 2.862 0.606 1.00 83.44 116 THR A N 1
ATOM 916 C CA . THR A 1 116 ? 7.163 2.097 1.039 1.00 83.44 116 THR A CA 1
ATOM 917 C C . THR A 1 116 ? 7.571 0.711 1.519 1.00 83.44 116 THR A C 1
ATOM 919 O O . THR A 1 116 ? 7.109 0.278 2.575 1.00 83.44 116 THR A O 1
ATOM 922 N N . ASN A 1 117 ? 8.487 0.049 0.808 1.00 86.94 117 ASN A N 1
ATOM 923 C CA . ASN A 1 117 ? 8.989 -1.258 1.212 1.00 86.94 117 ASN A CA 1
ATOM 924 C C . ASN A 1 117 ? 9.710 -1.193 2.567 1.00 86.94 117 ASN A C 1
ATOM 926 O O . ASN A 1 117 ? 9.424 -1.984 3.464 1.00 86.94 117 ASN A O 1
ATOM 930 N N . TYR A 1 118 ? 10.593 -0.209 2.766 1.00 86.69 118 TYR A N 1
ATOM 931 C CA . TYR A 1 118 ? 11.278 -0.026 4.051 1.00 86.69 118 TYR A CA 1
ATOM 932 C C . TYR A 1 118 ? 10.307 0.234 5.204 1.00 86.69 118 TYR A C 1
ATOM 934 O O . TYR A 1 118 ? 10.445 -0.349 6.283 1.00 86.69 118 TYR A O 1
ATOM 942 N N . PHE A 1 119 ? 9.309 1.092 4.979 1.00 90.50 119 PHE A N 1
ATOM 943 C CA . PHE A 1 119 ? 8.286 1.375 5.978 1.00 90.50 119 PHE A CA 1
ATOM 944 C C . PHE A 1 119 ? 7.476 0.121 6.330 1.00 90.50 119 PHE A C 1
ATOM 946 O O . PHE A 1 119 ? 7.312 -0.181 7.513 1.00 90.50 119 PHE A O 1
ATOM 953 N N . LEU A 1 120 ? 7.018 -0.639 5.327 1.00 91.19 120 LEU A N 1
ATOM 954 C CA . LEU A 1 120 ? 6.259 -1.863 5.571 1.00 91.19 120 LEU A CA 1
ATOM 955 C C . LEU A 1 120 ? 7.104 -2.916 6.291 1.00 91.19 120 LEU A C 1
ATOM 957 O O . LEU A 1 120 ? 6.607 -3.561 7.211 1.00 91.19 120 LEU A O 1
ATOM 961 N N . TYR A 1 121 ? 8.377 -3.070 5.925 1.00 90.50 121 TYR A N 1
ATOM 962 C CA . TYR A 1 121 ? 9.271 -4.007 6.600 1.00 90.50 121 TYR A CA 1
ATOM 963 C C . TYR A 1 121 ? 9.360 -3.702 8.101 1.00 90.50 121 TYR A C 1
ATOM 965 O O . TYR A 1 121 ? 9.181 -4.591 8.936 1.00 90.50 121 TYR A O 1
ATOM 973 N N . MET A 1 122 ? 9.559 -2.429 8.454 1.00 91.38 122 MET A N 1
ATOM 974 C CA . MET A 1 122 ? 9.551 -1.981 9.846 1.00 91.38 122 MET A CA 1
ATOM 975 C C . MET A 1 122 ? 8.199 -2.250 10.523 1.00 91.38 122 MET A C 1
ATOM 977 O O . MET A 1 122 ? 8.171 -2.795 11.626 1.00 91.38 122 MET A O 1
ATOM 981 N N . LEU A 1 123 ? 7.084 -1.924 9.864 1.00 91.75 123 LEU A N 1
ATOM 982 C CA . LEU A 1 123 ? 5.736 -2.149 10.391 1.00 91.75 123 LEU A CA 1
ATOM 983 C C . LEU A 1 123 ? 5.473 -3.636 10.684 1.00 91.75 123 LEU A C 1
ATOM 985 O O . LEU A 1 123 ? 5.049 -3.976 11.787 1.00 91.75 123 LEU A O 1
ATOM 989 N N . LYS A 1 124 ? 5.807 -4.534 9.749 1.00 91.75 124 LYS A N 1
ATOM 990 C CA . LYS A 1 124 ? 5.675 -5.989 9.924 1.00 91.75 124 LYS A CA 1
ATOM 991 C C . LYS A 1 124 ? 6.553 -6.532 11.052 1.00 91.75 124 LYS A C 1
ATOM 993 O O . LYS A 1 124 ? 6.160 -7.471 11.740 1.00 91.75 124 LYS A O 1
ATOM 998 N N . LYS A 1 125 ? 7.744 -5.960 11.268 1.00 90.94 125 LYS A N 1
ATOM 999 C CA . LYS A 1 125 ? 8.613 -6.340 12.396 1.00 90.94 125 LYS A CA 1
ATOM 1000 C C . LYS A 1 125 ? 8.062 -5.871 13.742 1.00 90.94 125 LYS A C 1
ATOM 1002 O O . LYS A 1 125 ? 8.208 -6.604 14.720 1.00 90.94 125 LYS A O 1
ATOM 1007 N N . LEU A 1 126 ? 7.444 -4.690 13.788 1.00 91.44 126 LEU A N 1
ATOM 1008 C CA . LEU A 1 126 ? 6.831 -4.126 14.994 1.00 91.44 126 LEU A CA 1
ATOM 1009 C C . LEU A 1 126 ? 5.517 -4.812 15.378 1.00 91.44 126 LEU A C 1
ATOM 1011 O O . LEU A 1 126 ? 5.196 -4.880 16.563 1.00 91.44 126 LEU A O 1
ATOM 1015 N N . ASP A 1 127 ? 4.772 -5.317 14.399 1.00 91.12 127 ASP A N 1
ATOM 1016 C CA . ASP A 1 127 ? 3.505 -6.012 14.604 1.00 91.12 127 ASP A CA 1
ATOM 1017 C C . ASP A 1 127 ? 3.491 -7.369 13.893 1.00 91.12 127 ASP A C 1
ATOM 1019 O O . ASP A 1 127 ? 2.830 -7.575 12.876 1.00 91.12 127 ASP A O 1
ATOM 1023 N N . LYS A 1 128 ? 4.255 -8.320 14.444 1.00 89.25 128 LYS A N 1
ATOM 1024 C CA . LYS A 1 128 ? 4.411 -9.666 13.869 1.00 89.25 128 LYS A CA 1
ATOM 1025 C C . LYS A 1 128 ? 3.099 -10.454 13.797 1.00 89.25 128 LYS A C 1
ATOM 1027 O O . LYS A 1 128 ? 2.956 -11.297 12.918 1.00 89.25 128 LYS A O 1
ATOM 1032 N N . ASN A 1 129 ? 2.176 -10.210 14.731 1.00 88.12 129 ASN A N 1
ATOM 1033 C CA . ASN A 1 129 ? 0.933 -10.973 14.856 1.00 88.12 129 ASN A CA 1
ATOM 1034 C C . ASN A 1 129 ? -0.240 -10.353 14.089 1.00 88.12 129 ASN A C 1
ATOM 1036 O O . ASN A 1 129 ? -1.142 -11.099 13.718 1.00 88.12 129 ASN A O 1
ATOM 1040 N N . GLY A 1 130 ? -0.224 -9.040 13.839 1.00 89.50 130 GLY A N 1
ATOM 1041 C CA . GLY A 1 130 ? -1.133 -8.378 12.908 1.00 89.50 130 GLY A CA 1
ATOM 1042 C C . GLY A 1 130 ? -0.498 -8.260 11.525 1.00 89.50 130 GLY A C 1
ATOM 1043 O O . GLY A 1 130 ? -0.503 -9.219 10.752 1.00 89.50 130 GLY A O 1
ATOM 1044 N N . PHE A 1 131 ? 0.095 -7.103 11.222 1.00 89.69 131 PHE A N 1
ATOM 1045 C CA . PHE A 1 131 ? 0.656 -6.781 9.901 1.00 89.69 131 PHE A CA 1
ATOM 1046 C C . PHE A 1 131 ? 1.648 -7.825 9.369 1.00 89.69 131 PHE A C 1
ATOM 1048 O O . PHE A 1 131 ? 1.703 -8.063 8.163 1.00 89.69 131 PHE A O 1
ATOM 1055 N N . GLY A 1 132 ? 2.418 -8.473 10.246 1.00 88.12 132 GLY A N 1
ATOM 1056 C CA . GLY A 1 132 ? 3.365 -9.527 9.885 1.00 88.12 132 GLY A CA 1
ATOM 1057 C C . GLY A 1 132 ? 2.730 -10.752 9.219 1.00 88.12 132 GLY A C 1
ATOM 1058 O O . GLY A 1 132 ? 3.410 -11.415 8.439 1.00 88.12 132 GLY A O 1
ATOM 1059 N N . LYS A 1 133 ? 1.440 -11.022 9.469 1.00 88.62 133 LYS A N 1
ATOM 1060 C CA . LYS A 1 133 ? 0.678 -12.127 8.859 1.00 88.62 133 LYS A CA 1
ATOM 1061 C C . LYS A 1 133 ? -0.142 -11.711 7.636 1.00 88.62 133 LYS A C 1
ATOM 1063 O O . LYS A 1 133 ? -0.638 -12.576 6.919 1.00 88.62 133 LYS A O 1
ATOM 1068 N N . VAL A 1 134 ? -0.297 -10.409 7.396 1.00 89.56 134 VAL A N 1
ATOM 1069 C CA . VAL A 1 134 ? -1.088 -9.896 6.273 1.00 89.56 134 VAL A CA 1
ATOM 1070 C C . VAL A 1 134 ? -0.331 -10.116 4.964 1.00 89.56 134 VAL A C 1
ATOM 1072 O O . VAL A 1 134 ? 0.858 -9.777 4.852 1.00 89.56 134 VAL A O 1
ATOM 1075 N N . LYS A 1 135 ? -1.035 -10.662 3.966 1.00 86.25 135 LYS A N 1
ATOM 1076 C CA . LYS A 1 135 ? -0.479 -10.930 2.639 1.00 86.25 135 LYS A CA 1
ATOM 1077 C C . LYS A 1 135 ? 0.020 -9.645 2.000 1.00 86.25 135 LYS A C 1
ATOM 1079 O O . LYS A 1 135 ? -0.603 -8.591 2.121 1.00 86.25 135 LYS A O 1
ATOM 1084 N N . THR A 1 136 ? 1.180 -9.699 1.360 1.00 88.25 136 THR A N 1
ATOM 1085 C CA . THR A 1 136 ? 1.834 -8.512 0.808 1.00 88.25 136 THR A CA 1
ATOM 1086 C C . THR A 1 136 ? 2.189 -8.674 -0.654 1.00 88.25 136 THR A C 1
ATOM 1088 O O . THR A 1 136 ? 2.896 -9.597 -1.044 1.00 88.25 136 THR A O 1
ATOM 1091 N N . VAL A 1 137 ? 1.744 -7.707 -1.444 1.00 85.25 137 VAL A N 1
ATOM 1092 C CA . VAL A 1 137 ? 2.088 -7.536 -2.849 1.00 85.25 137 VAL A CA 1
ATOM 1093 C C . VAL A 1 137 ? 3.054 -6.366 -2.969 1.00 85.25 137 VAL A C 1
ATOM 1095 O O . VAL A 1 137 ? 2.814 -5.294 -2.413 1.00 85.25 137 VAL A O 1
ATOM 1098 N N . ILE A 1 138 ? 4.147 -6.544 -3.704 1.00 84.69 138 ILE A N 1
ATOM 1099 C CA . ILE A 1 138 ? 5.132 -5.480 -3.935 1.00 84.69 138 ILE A CA 1
ATOM 1100 C C . ILE A 1 138 ? 5.194 -5.169 -5.427 1.00 84.69 138 ILE A C 1
ATOM 1102 O O . ILE A 1 138 ? 5.522 -6.038 -6.236 1.00 84.69 138 ILE A O 1
ATOM 1106 N N . THR A 1 139 ? 4.910 -3.923 -5.809 1.00 79.25 139 THR A N 1
ATOM 1107 C CA . THR A 1 139 ? 5.170 -3.463 -7.176 1.00 79.25 139 THR A CA 1
ATOM 1108 C C . THR A 1 139 ? 6.641 -3.096 -7.335 1.00 79.25 139 THR A C 1
ATOM 1110 O O . THR A 1 139 ? 7.180 -2.252 -6.615 1.00 79.25 139 THR A O 1
ATOM 1113 N N . CYS A 1 140 ? 7.290 -3.701 -8.324 1.00 75.12 140 CYS A N 1
ATOM 1114 C CA . CYS A 1 140 ? 8.698 -3.487 -8.629 1.00 75.12 140 CYS A CA 1
ATOM 1115 C C . CYS A 1 140 ? 8.821 -2.422 -9.724 1.00 75.12 140 CYS A C 1
ATOM 1117 O O . CYS A 1 140 ? 8.618 -2.729 -10.898 1.00 75.12 140 CYS A O 1
ATOM 1119 N N . HIS A 1 141 ? 9.165 -1.182 -9.360 1.00 67.81 141 HIS A N 1
ATOM 1120 C CA . HIS A 1 141 ? 9.312 -0.052 -10.303 1.00 67.81 141 HIS A CA 1
ATOM 1121 C C . HIS A 1 141 ? 10.697 0.057 -10.953 1.00 67.81 141 HIS A C 1
ATOM 1123 O O . HIS A 1 141 ? 10.964 0.994 -11.703 1.00 67.81 141 HIS A O 1
ATOM 1129 N N . GLY A 1 142 ? 11.553 -0.930 -10.703 1.00 63.69 142 GLY A N 1
ATOM 1130 C CA . GLY A 1 142 ? 12.906 -1.004 -11.222 1.00 63.69 142 GLY A CA 1
ATOM 1131 C C . GLY A 1 142 ? 13.955 -0.387 -10.320 1.00 63.69 142 GLY A C 1
ATOM 1132 O O . GLY A 1 142 ? 13.655 0.466 -9.482 1.00 63.69 142 GLY A O 1
ATOM 1133 N N . TRP A 1 143 ? 15.190 -0.866 -10.498 1.00 66.19 143 TRP A N 1
ATOM 1134 C CA . TRP A 1 143 ? 16.306 -0.455 -9.665 1.00 66.19 143 TRP A CA 1
ATOM 1135 C C . TRP A 1 143 ? 17.175 0.604 -10.311 1.00 66.19 143 TRP A C 1
ATOM 1137 O O . TRP A 1 143 ? 17.596 0.485 -11.460 1.00 66.19 143 TRP A O 1
ATOM 1147 N N . VAL A 1 144 ? 17.450 1.651 -9.545 1.00 57.56 144 VAL A N 1
ATOM 1148 C CA . VAL A 1 144 ? 18.266 2.772 -9.988 1.00 57.56 144 VAL A CA 1
ATOM 1149 C C . VAL A 1 144 ? 19.666 2.581 -9.409 1.00 57.56 144 VAL A C 1
ATOM 1151 O O . VAL A 1 144 ? 19.842 2.707 -8.206 1.00 57.56 144 VAL A O 1
ATOM 1154 N N . GLU A 1 145 ? 20.660 2.264 -10.243 1.00 58.34 145 GLU A N 1
ATOM 1155 C CA . GLU A 1 145 ? 22.000 1.812 -9.807 1.00 58.34 145 GLU A CA 1
ATOM 1156 C C . GLU A 1 145 ? 23.155 2.656 -10.377 1.00 58.34 145 GLU A C 1
ATOM 1158 O O . GLU A 1 145 ? 24.272 2.170 -10.557 1.00 58.34 145 GLU A O 1
ATOM 1163 N N . TYR A 1 146 ? 22.915 3.939 -10.657 1.00 56.09 146 TYR A N 1
ATOM 1164 C CA . TYR A 1 146 ? 23.916 4.803 -11.300 1.00 56.09 146 TYR A CA 1
ATOM 1165 C C . TYR A 1 146 ? 25.117 5.155 -10.403 1.00 56.09 146 TYR A C 1
ATOM 1167 O O . TYR A 1 146 ? 26.146 5.589 -10.911 1.00 56.09 146 TYR A O 1
ATOM 1175 N N . ASN A 1 147 ? 25.021 4.987 -9.078 1.00 60.69 147 ASN A N 1
ATOM 1176 C CA . ASN A 1 147 ? 26.133 5.235 -8.156 1.00 60.69 147 ASN A CA 1
ATOM 1177 C C . ASN A 1 147 ? 26.155 4.256 -6.971 1.00 60.69 147 ASN A C 1
ATOM 1179 O O . ASN A 1 147 ? 25.165 3.585 -6.677 1.00 60.69 147 ASN A O 1
ATOM 1183 N N . LEU A 1 148 ? 27.295 4.186 -6.274 1.00 62.91 148 LEU A N 1
ATOM 1184 C CA . LEU A 1 148 ? 27.524 3.260 -5.156 1.00 62.91 148 LEU A CA 1
ATOM 1185 C C . LEU A 1 148 ? 26.445 3.372 -4.071 1.00 62.91 148 LEU A C 1
ATOM 1187 O O . LEU A 1 148 ? 25.889 2.361 -3.656 1.00 62.91 148 LEU A O 1
ATOM 1191 N N . LYS A 1 149 ? 26.069 4.594 -3.674 1.00 68.56 149 LYS A N 1
ATOM 1192 C CA . LYS A 1 149 ? 25.015 4.826 -2.672 1.00 68.56 149 LYS A CA 1
ATOM 1193 C C . LYS A 1 149 ? 23.677 4.208 -3.091 1.00 68.56 149 LYS A C 1
ATOM 1195 O O . LYS A 1 149 ? 22.994 3.596 -2.276 1.00 68.56 149 LYS A O 1
ATOM 1200 N N . LYS A 1 150 ? 23.301 4.348 -4.362 1.00 64.88 150 LYS A N 1
ATOM 1201 C CA . LYS A 1 150 ? 22.062 3.790 -4.910 1.00 64.88 150 LYS A CA 1
ATOM 1202 C C . LYS A 1 150 ? 22.137 2.276 -5.142 1.00 64.88 150 LYS A C 1
ATOM 1204 O O . LYS A 1 150 ? 21.129 1.602 -4.950 1.00 64.88 150 LYS A O 1
ATOM 1209 N N . LYS A 1 151 ? 23.322 1.728 -5.439 1.00 67.81 151 LYS A N 1
ATOM 1210 C CA . LYS A 1 151 ? 23.574 0.275 -5.423 1.00 67.81 151 LYS A CA 1
ATOM 1211 C C . LYS A 1 151 ? 23.381 -0.312 -4.023 1.00 67.81 151 LYS A C 1
ATOM 1213 O O . LYS A 1 151 ? 22.669 -1.297 -3.878 1.00 67.81 151 LYS A O 1
ATOM 1218 N N . PHE A 1 152 ? 23.915 0.338 -2.987 1.00 68.19 152 PHE A N 1
ATOM 1219 C CA . PHE A 1 152 ? 23.685 -0.070 -1.596 1.00 68.19 152 PHE A CA 1
ATOM 1220 C C . PHE A 1 152 ? 22.204 0.004 -1.208 1.00 68.19 152 PHE A C 1
ATOM 1222 O O . PHE A 1 152 ? 21.673 -0.949 -0.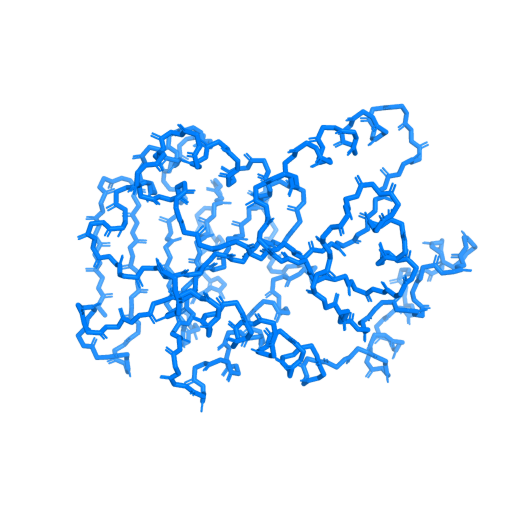650 1.00 68.19 152 PHE A O 1
ATOM 1229 N N . LEU A 1 153 ? 21.508 1.093 -1.550 1.00 66.31 153 LEU A N 1
ATOM 1230 C CA . LEU A 1 153 ? 20.062 1.203 -1.314 1.00 66.31 153 LEU A CA 1
ATOM 1231 C C . LEU A 1 153 ? 19.258 0.142 -2.073 1.00 66.31 153 LEU A C 1
ATOM 1233 O O . LEU A 1 153 ? 18.243 -0.320 -1.574 1.00 66.31 153 LEU A O 1
ATOM 1237 N N . THR A 1 154 ? 19.696 -0.258 -3.261 1.00 68.81 154 THR A N 1
ATOM 1238 C CA . THR A 1 154 ? 19.073 -1.356 -4.008 1.00 68.81 154 THR A CA 1
ATOM 1239 C C . THR A 1 154 ? 19.315 -2.701 -3.324 1.00 68.81 154 THR A C 1
ATOM 1241 O O . THR A 1 154 ? 18.392 -3.499 -3.197 1.00 68.81 154 THR A O 1
ATOM 1244 N N . TYR A 1 155 ? 20.518 -2.925 -2.795 1.00 70.00 155 TYR A N 1
ATOM 1245 C CA . TYR A 1 155 ? 20.826 -4.130 -2.033 1.00 70.00 155 TYR A CA 1
ATOM 1246 C C . TYR A 1 155 ? 19.964 -4.268 -0.770 1.00 70.00 155 TYR A C 1
ATOM 1248 O O . TYR A 1 155 ? 19.385 -5.324 -0.525 1.00 70.00 155 TYR A O 1
ATOM 1256 N N . PHE A 1 156 ? 19.820 -3.187 0.000 1.00 70.81 156 PHE A N 1
ATOM 1257 C CA . PHE A 1 156 ? 18.925 -3.164 1.159 1.00 70.81 156 PHE A CA 1
ATOM 1258 C C . PHE A 1 156 ? 17.451 -3.312 0.768 1.00 70.81 156 PHE A C 1
ATOM 1260 O O . PHE A 1 156 ? 16.689 -3.943 1.498 1.00 70.81 156 PHE A O 1
ATOM 1267 N N . ASP A 1 157 ? 17.046 -2.786 -0.389 1.00 73.44 157 ASP A N 1
ATOM 1268 C CA . ASP A 1 157 ? 15.687 -2.961 -0.895 1.00 73.44 157 ASP A CA 1
ATOM 1269 C C . ASP A 1 157 ? 15.410 -4.438 -1.177 1.00 73.44 157 ASP A C 1
ATOM 1271 O O . ASP A 1 157 ? 14.388 -4.935 -0.721 1.00 73.44 157 ASP A O 1
ATOM 1275 N N . PHE A 1 158 ? 16.343 -5.192 -1.774 1.00 74.25 158 PHE A N 1
ATOM 1276 C CA . PHE A 1 158 ? 16.164 -6.639 -1.981 1.00 74.25 158 PHE A CA 1
ATOM 1277 C C . PHE A 1 158 ? 15.842 -7.398 -0.692 1.00 74.25 158 PHE A C 1
ATOM 1279 O O . PHE A 1 158 ? 15.049 -8.336 -0.709 1.00 74.25 158 PHE A O 1
ATOM 1286 N N . TRP A 1 159 ? 16.397 -6.979 0.445 1.00 76.19 159 TRP A N 1
ATOM 1287 C CA . TRP A 1 159 ? 16.110 -7.628 1.724 1.00 76.19 159 TRP A CA 1
ATOM 1288 C C . TRP A 1 159 ? 14.657 -7.428 2.144 1.00 76.19 159 TRP A C 1
ATOM 1290 O O . TRP A 1 159 ? 14.043 -8.336 2.707 1.00 76.19 159 TRP A O 1
ATOM 1300 N N . THR A 1 160 ? 14.077 -6.269 1.830 1.00 81.12 160 THR A N 1
ATOM 1301 C CA . THR A 1 160 ? 12.663 -6.003 2.111 1.00 81.12 160 THR A CA 1
ATOM 1302 C C . THR A 1 160 ? 11.739 -6.894 1.286 1.00 81.12 160 THR A C 1
ATOM 1304 O O . THR A 1 160 ? 10.647 -7.202 1.743 1.00 81.12 160 THR A O 1
ATOM 1307 N N . TYR A 1 161 ? 12.179 -7.407 0.133 1.00 79.12 161 TYR A N 1
ATOM 1308 C CA . TYR A 1 161 ? 11.331 -8.237 -0.726 1.00 79.12 161 TYR A CA 1
ATOM 1309 C C . TYR A 1 161 ? 11.071 -9.611 -0.110 1.00 79.12 161 TYR A C 1
ATOM 1311 O O . TYR A 1 161 ? 10.069 -10.232 -0.434 1.00 79.12 161 TYR A O 1
ATOM 1319 N N . SER A 1 162 ? 11.878 -10.050 0.860 1.00 79.25 162 SER A N 1
ATOM 1320 C CA . SER A 1 162 ? 11.579 -11.251 1.655 1.00 79.25 162 SER A CA 1
ATOM 1321 C C . SER A 1 162 ? 10.212 -11.209 2.361 1.00 79.25 162 SER A C 1
ATOM 1323 O O . SER A 1 162 ? 9.705 -12.253 2.759 1.00 79.25 162 SER A O 1
ATOM 1325 N N . MET A 1 163 ? 9.602 -10.026 2.516 1.00 84.31 163 MET A N 1
ATOM 1326 C CA . MET A 1 163 ? 8.274 -9.865 3.119 1.00 84.31 163 MET A CA 1
ATOM 1327 C C . MET A 1 163 ? 7.106 -9.972 2.124 1.00 84.31 163 MET A C 1
ATOM 1329 O O . MET A 1 163 ? 5.954 -9.893 2.563 1.00 84.31 163 MET A O 1
ATOM 1333 N N . GLY A 1 164 ? 7.396 -10.037 0.819 1.00 82.25 164 GLY A N 1
ATOM 1334 C CA . GLY A 1 164 ? 6.406 -10.109 -0.251 1.00 82.25 164 GLY A CA 1
ATOM 1335 C C . GLY A 1 164 ? 5.920 -11.540 -0.473 1.00 82.25 164 GLY A C 1
ATOM 1336 O O . GLY A 1 164 ? 6.721 -12.457 -0.635 1.00 82.25 164 GLY A O 1
ATOM 1337 N N . ASP A 1 165 ? 4.603 -11.721 -0.500 1.00 82.06 165 ASP A N 1
ATOM 1338 C CA . ASP A 1 165 ? 3.949 -12.974 -0.880 1.00 82.06 165 ASP A CA 1
ATOM 1339 C C . ASP A 1 165 ? 3.793 -13.083 -2.406 1.00 82.06 165 ASP A C 1
ATOM 1341 O O . ASP A 1 165 ? 3.882 -14.184 -2.949 1.00 82.06 165 ASP A O 1
ATOM 1345 N N . ALA A 1 166 ? 3.604 -11.945 -3.087 1.00 81.75 166 ALA A N 1
ATOM 1346 C CA . ALA A 1 166 ? 3.611 -11.828 -4.543 1.00 81.75 166 ALA A CA 1
ATOM 1347 C C . ALA A 1 166 ? 4.254 -10.515 -5.007 1.00 81.75 166 ALA A C 1
ATOM 1349 O O . ALA A 1 166 ? 4.392 -9.548 -4.248 1.00 81.75 166 ALA A O 1
ATOM 1350 N N . PHE A 1 167 ? 4.616 -10.464 -6.288 1.00 80.75 167 PHE A N 1
ATOM 1351 C CA . PHE A 1 167 ? 5.332 -9.337 -6.871 1.00 80.75 167 PHE A CA 1
ATOM 1352 C C . PHE A 1 167 ? 4.715 -8.942 -8.197 1.00 80.75 167 PHE A C 1
ATOM 1354 O O . PHE A 1 167 ? 4.540 -9.765 -9.085 1.00 80.75 167 PHE A O 1
ATOM 1361 N N . ILE A 1 168 ? 4.456 -7.650 -8.356 1.00 77.19 168 ILE A N 1
ATOM 1362 C CA . ILE A 1 168 ? 3.974 -7.094 -9.612 1.00 77.19 168 ILE A CA 1
ATOM 1363 C C . ILE A 1 168 ? 5.144 -6.395 -10.290 1.00 77.19 168 ILE A C 1
ATOM 1365 O O . ILE A 1 168 ? 5.555 -5.299 -9.907 1.00 77.19 168 ILE A O 1
ATOM 1369 N N . CYS A 1 169 ? 5.706 -7.031 -11.311 1.00 75.00 169 CYS A N 1
ATOM 1370 C CA . CYS A 1 169 ? 6.777 -6.432 -12.098 1.00 75.00 169 CYS A CA 1
ATOM 1371 C C . CYS A 1 169 ? 6.201 -5.569 -13.219 1.00 75.00 169 CYS A C 1
ATOM 1373 O O . CYS A 1 169 ? 5.355 -6.033 -13.977 1.00 75.00 169 CYS A O 1
ATOM 1375 N N . VAL A 1 170 ? 6.692 -4.333 -13.363 1.00 71.69 170 VAL A N 1
ATOM 1376 C CA . VAL A 1 170 ? 6.230 -3.409 -14.419 1.00 71.69 170 VAL A CA 1
ATOM 1377 C C . VAL A 1 170 ? 6.707 -3.794 -15.830 1.00 71.69 170 VAL A C 1
ATOM 1379 O O . VAL A 1 170 ? 6.248 -3.226 -16.824 1.00 71.69 170 VAL A O 1
ATOM 1382 N N . SER A 1 171 ? 7.659 -4.721 -15.939 1.00 69.81 171 SER A N 1
ATOM 1383 C CA . SER A 1 171 ? 8.233 -5.199 -17.198 1.00 69.81 171 SER A CA 1
ATOM 1384 C C . SER A 1 171 ? 8.723 -6.642 -17.065 1.00 69.81 171 SER A C 1
ATOM 1386 O O . SER A 1 171 ? 9.059 -7.095 -15.969 1.00 69.81 171 SER A O 1
ATOM 1388 N N . GLU A 1 172 ? 8.809 -7.347 -18.194 1.00 71.00 172 GLU A N 1
ATOM 1389 C CA . GLU A 1 172 ? 9.322 -8.723 -18.252 1.00 71.00 172 GLU A CA 1
ATOM 1390 C C . GLU A 1 172 ? 10.809 -8.765 -17.878 1.00 71.00 172 GLU A C 1
ATOM 1392 O O . GLU A 1 172 ? 11.261 -9.656 -17.166 1.00 71.00 172 GLU A O 1
ATOM 1397 N N . THR A 1 173 ? 11.574 -7.749 -18.289 1.00 73.44 173 THR A N 1
ATOM 1398 C CA . THR A 1 173 ? 12.977 -7.590 -17.889 1.00 73.44 173 THR A CA 1
ATOM 1399 C C . THR A 1 173 ? 13.111 -7.497 -16.371 1.00 73.44 173 THR A C 1
ATOM 1401 O O . THR A 1 173 ? 13.997 -8.123 -15.790 1.00 73.44 173 THR A O 1
ATOM 1404 N N . MET A 1 174 ? 12.217 -6.748 -15.713 1.00 75.06 174 MET A N 1
ATOM 1405 C CA . MET A 1 174 ? 12.240 -6.625 -14.257 1.00 75.06 174 MET A CA 1
ATOM 1406 C C . MET A 1 174 ? 11.848 -7.928 -13.575 1.00 75.06 174 MET A C 1
ATOM 1408 O O . MET A 1 174 ? 12.448 -8.284 -12.567 1.00 75.06 174 MET A O 1
ATOM 1412 N N . LYS A 1 175 ? 10.890 -8.654 -14.155 1.00 77.12 175 LYS A N 1
ATOM 1413 C CA . LYS A 1 175 ? 10.491 -9.974 -13.680 1.00 77.12 175 LYS A CA 1
ATOM 1414 C C . LYS A 1 175 ? 11.651 -10.961 -13.728 1.00 77.12 175 LYS A C 1
ATOM 1416 O O . LYS A 1 175 ? 12.000 -11.504 -12.691 1.00 77.12 175 LYS A O 1
ATOM 1421 N N . LYS A 1 176 ? 12.319 -11.106 -14.877 1.00 78.00 176 LYS A N 1
ATOM 1422 C CA . LYS A 1 176 ? 13.491 -11.989 -15.021 1.00 78.00 176 LYS A CA 1
ATOM 1423 C C . LYS A 1 176 ? 14.597 -11.638 -14.029 1.00 78.00 176 LYS A C 1
ATOM 1425 O O . LYS A 1 176 ? 15.202 -12.514 -13.415 1.00 78.00 176 LYS A O 1
ATOM 1430 N N . ARG A 1 177 ? 14.854 -10.339 -13.843 1.00 77.12 177 ARG A N 1
ATOM 1431 C CA . ARG A 1 177 ? 15.831 -9.871 -12.857 1.00 77.12 177 ARG A CA 1
ATOM 1432 C C . ARG A 1 177 ? 15.393 -10.211 -11.432 1.00 77.12 177 ARG A C 1
ATOM 1434 O O . ARG A 1 177 ? 16.222 -10.649 -10.644 1.00 77.12 177 ARG A O 1
ATOM 1441 N N . LEU A 1 178 ? 14.115 -10.055 -11.104 1.00 77.62 178 LEU A N 1
ATOM 1442 C CA . LEU A 1 178 ? 13.595 -10.419 -9.793 1.00 77.62 178 LEU A CA 1
ATOM 1443 C C . LEU A 1 178 ? 13.645 -11.933 -9.550 1.00 77.62 178 LEU A C 1
ATOM 1445 O O . LEU A 1 178 ? 14.093 -12.343 -8.488 1.00 77.62 178 LEU A O 1
ATOM 1449 N N . GLU A 1 179 ? 13.273 -12.750 -10.536 1.00 78.69 179 GLU A N 1
ATOM 1450 C CA . GLU A 1 179 ? 13.350 -14.219 -10.497 1.00 78.69 179 GLU A CA 1
ATOM 1451 C C . GLU A 1 179 ? 14.787 -14.709 -10.256 1.00 78.69 179 GLU A C 1
ATOM 1453 O O . GLU A 1 179 ? 14.998 -15.702 -9.561 1.00 78.69 179 GLU A O 1
ATOM 1458 N N . SER A 1 180 ? 15.791 -13.981 -10.763 1.00 76.12 180 SER A N 1
ATOM 1459 C CA . SER A 1 180 ? 17.206 -14.292 -10.506 1.00 76.12 180 SER A CA 1
ATOM 1460 C C . SER A 1 180 ? 17.635 -14.082 -9.045 1.00 76.12 180 SER A C 1
ATOM 1462 O O . SER A 1 180 ? 18.651 -14.624 -8.616 1.00 76.12 180 SER A O 1
ATOM 1464 N N . ILE A 1 181 ? 16.860 -13.315 -8.273 1.00 72.81 181 ILE A N 1
ATOM 1465 C CA . ILE A 1 181 ? 17.158 -12.940 -6.883 1.00 72.81 181 ILE A CA 1
ATOM 1466 C C . ILE A 1 181 ? 16.217 -13.667 -5.915 1.00 72.81 181 ILE A C 1
ATOM 1468 O O . ILE A 1 181 ? 16.630 -14.092 -4.837 1.00 72.81 181 ILE A O 1
ATOM 1472 N N . ILE A 1 182 ? 14.950 -13.831 -6.298 1.00 72.38 182 ILE A N 1
ATOM 1473 C CA . ILE A 1 182 ? 13.879 -14.391 -5.479 1.00 72.38 182 ILE A CA 1
ATOM 1474 C C . ILE A 1 182 ? 13.175 -15.475 -6.285 1.00 72.38 182 ILE A C 1
ATOM 1476 O O . ILE A 1 182 ? 12.576 -15.213 -7.321 1.00 72.38 182 ILE A O 1
ATOM 1480 N N . LYS A 1 183 ? 13.189 -16.707 -5.769 1.00 60.03 183 LYS A N 1
ATOM 1481 C CA . LYS A 1 183 ? 12.639 -17.885 -6.462 1.00 60.03 183 LYS A CA 1
ATOM 1482 C C . LYS A 1 183 ? 11.108 -17.894 -6.602 1.00 60.03 183 LYS A C 1
ATOM 1484 O O . LYS A 1 183 ? 10.573 -18.801 -7.229 1.00 60.03 183 LYS A O 1
ATOM 1489 N N . LYS A 1 184 ? 10.394 -16.934 -6.004 1.00 60.09 184 LYS A N 1
ATOM 1490 C CA . LYS A 1 184 ? 8.926 -16.888 -5.964 1.00 60.09 184 LYS A CA 1
ATOM 1491 C C . LYS A 1 184 ? 8.425 -15.535 -6.472 1.00 60.09 184 LYS A C 1
ATOM 1493 O O . LYS A 1 184 ? 8.369 -14.574 -5.714 1.00 60.09 184 LYS A O 1
ATOM 1498 N N . VAL A 1 185 ? 8.088 -15.465 -7.759 1.00 58.38 185 VAL A N 1
ATOM 1499 C CA . VAL A 1 185 ? 7.531 -14.270 -8.414 1.00 58.38 185 VAL A CA 1
ATOM 1500 C C . VAL A 1 185 ? 6.188 -14.640 -9.036 1.00 58.38 185 VAL A C 1
ATOM 1502 O O . VAL A 1 185 ? 6.134 -15.403 -9.997 1.00 58.38 185 VAL A O 1
ATOM 1505 N N . GLU A 1 186 ? 5.099 -14.113 -8.479 1.00 54.44 186 GLU A N 1
ATOM 1506 C CA . GLU A 1 186 ? 3.739 -14.335 -8.981 1.00 54.44 186 GLU A CA 1
ATOM 1507 C C . GLU A 1 186 ? 3.257 -13.077 -9.731 1.00 54.44 186 GLU A C 1
ATOM 1509 O O . GLU A 1 186 ? 2.831 -12.110 -9.108 1.00 54.44 186 GLU A O 1
ATOM 1514 N N . GLY A 1 187 ? 3.343 -13.094 -11.071 1.00 54.78 187 GLY A N 1
ATOM 1515 C CA . GLY A 1 187 ? 2.707 -12.108 -11.965 1.00 54.78 187 GLY A CA 1
ATOM 1516 C C . GLY A 1 187 ? 3.624 -11.081 -12.659 1.00 54.78 187 GLY A C 1
ATOM 1517 O O . GLY A 1 187 ? 4.693 -10.716 -12.177 1.00 54.78 187 GLY A O 1
ATOM 1518 N N . VAL A 1 188 ? 3.191 -10.595 -13.832 1.00 51.69 188 VAL A N 1
ATOM 1519 C CA . VAL A 1 188 ? 3.834 -9.499 -14.588 1.00 51.69 188 VAL A CA 1
ATOM 1520 C C . VAL A 1 188 ? 2.769 -8.510 -15.037 1.00 51.69 188 VAL A C 1
ATOM 1522 O O . VAL A 1 188 ? 1.886 -8.852 -15.817 1.00 51.69 188 VAL A O 1
ATOM 1525 N N . CYS A 1 189 ? 2.900 -7.250 -14.632 1.00 52.78 189 CYS A N 1
ATOM 1526 C CA . CYS A 1 189 ? 2.120 -6.152 -15.188 1.00 52.78 189 CYS A CA 1
ATOM 1527 C C . CYS A 1 189 ? 2.956 -5.420 -16.234 1.00 52.78 189 CYS A C 1
ATOM 1529 O O . CYS A 1 189 ? 3.737 -4.536 -15.904 1.00 52.78 189 CYS A O 1
ATOM 1531 N N . ALA A 1 190 ? 2.772 -5.726 -17.517 1.00 47.31 190 ALA A N 1
ATOM 1532 C CA . ALA A 1 190 ? 3.444 -5.011 -18.603 1.00 47.31 190 ALA A CA 1
ATOM 1533 C C . ALA A 1 190 ? 2.967 -3.544 -18.701 1.00 47.31 190 ALA A C 1
ATOM 1535 O O . ALA A 1 190 ? 2.055 -3.233 -19.463 1.00 47.31 190 ALA A O 1
ATOM 1536 N N . CYS A 1 191 ? 3.579 -2.644 -17.931 1.00 44.47 191 CYS A N 1
ATOM 1537 C CA . CYS A 1 191 ? 3.305 -1.202 -17.957 1.00 44.47 191 CYS A CA 1
ATOM 1538 C C . CYS A 1 191 ? 4.520 -0.379 -18.419 1.00 44.47 191 CYS A C 1
ATOM 1540 O O . CYS A 1 191 ? 4.352 0.733 -18.908 1.00 44.47 191 CYS A O 1
ATOM 1542 N N . ALA A 1 192 ? 5.734 -0.929 -18.314 1.00 43.16 192 ALA A N 1
ATOM 1543 C CA . ALA A 1 192 ? 6.998 -0.237 -18.577 1.00 43.16 192 ALA A CA 1
ATOM 1544 C C . ALA A 1 192 ? 7.932 -0.972 -19.559 1.00 43.16 192 ALA A C 1
ATOM 1546 O O . ALA A 1 192 ? 9.079 -0.559 -19.715 1.00 43.16 192 ALA A O 1
ATOM 1547 N N . ASN A 1 193 ? 7.465 -2.022 -20.256 1.00 38.72 193 ASN A N 1
ATOM 1548 C CA . ASN A 1 193 ? 8.273 -2.772 -21.241 1.00 38.72 193 ASN A CA 1
ATOM 1549 C C . ASN A 1 193 ? 8.878 -1.892 -22.361 1.00 38.72 193 ASN A C 1
ATOM 1551 O O . ASN A 1 193 ? 9.820 -2.324 -23.010 1.00 38.72 193 ASN A O 1
ATOM 1555 N N . PHE A 1 194 ? 8.383 -0.668 -22.576 1.00 39.72 194 PHE A N 1
ATOM 1556 C CA . PHE A 1 194 ? 8.874 0.242 -23.622 1.00 39.72 194 PHE A CA 1
ATOM 1557 C C . PHE A 1 194 ? 9.674 1.458 -23.116 1.00 39.72 194 PHE A C 1
ATOM 1559 O O . PHE A 1 194 ? 10.230 2.185 -23.932 1.00 39.72 194 PHE A O 1
ATOM 1566 N N . LEU A 1 195 ? 9.722 1.719 -21.802 1.00 38.03 195 LEU A N 1
ATOM 1567 C CA . LEU A 1 195 ? 10.278 2.971 -21.253 1.00 38.03 195 LEU A CA 1
ATOM 1568 C C . LEU A 1 195 ? 11.750 2.875 -20.817 1.00 38.03 195 LEU A C 1
ATOM 1570 O O . LEU A 1 195 ? 12.370 3.909 -20.600 1.00 38.03 195 LEU A O 1
ATOM 1574 N N . LEU A 1 196 ? 12.301 1.666 -20.673 1.00 41.25 196 LEU A N 1
ATOM 1575 C CA . LEU A 1 196 ? 13.580 1.442 -19.979 1.00 41.25 196 LEU A CA 1
ATOM 1576 C C . LEU A 1 196 ? 14.740 0.960 -20.871 1.00 41.25 196 LEU A C 1
ATOM 1578 O O . LEU A 1 196 ? 15.827 0.742 -20.349 1.00 41.25 196 LEU A O 1
ATOM 1582 N N . ASN A 1 197 ? 14.548 0.811 -22.187 1.00 42.50 197 ASN A N 1
ATOM 1583 C CA . ASN A 1 197 ? 15.569 0.245 -23.088 1.00 42.50 197 ASN A CA 1
ATOM 1584 C C . ASN A 1 197 ? 16.401 1.282 -23.861 1.00 42.50 197 ASN A C 1
ATOM 1586 O O . ASN A 1 197 ? 17.081 0.912 -24.811 1.00 42.50 197 ASN A O 1
ATOM 1590 N N . ASP A 1 198 ? 16.367 2.560 -23.484 1.00 42.31 198 ASP A N 1
ATOM 1591 C CA . ASP A 1 198 ? 17.118 3.585 -24.211 1.00 42.31 198 ASP A CA 1
ATOM 1592 C C . ASP A 1 198 ? 17.761 4.596 -23.245 1.00 42.31 198 ASP A C 1
ATOM 1594 O O . ASP A 1 198 ? 17.094 5.378 -22.562 1.00 42.31 198 ASP A O 1
ATOM 1598 N N . SER A 1 199 ? 19.089 4.516 -23.133 1.00 42.00 199 SER A N 1
ATOM 1599 C CA . SER A 1 199 ? 19.910 5.351 -22.255 1.00 42.00 199 SER A CA 1
ATOM 1600 C C . SER A 1 199 ? 20.172 6.753 -22.817 1.00 42.00 199 SER A C 1
ATOM 1602 O O . SER A 1 199 ? 20.462 7.656 -22.033 1.00 42.00 199 SER A O 1
ATOM 1604 N N . GLU A 1 200 ? 20.021 6.974 -24.129 1.00 41.97 200 GLU A N 1
ATOM 1605 C CA . GLU A 1 200 ? 19.990 8.326 -24.713 1.00 41.97 200 GLU A CA 1
ATOM 1606 C C . GLU A 1 200 ? 18.618 8.986 -24.497 1.00 41.97 200 GLU A C 1
ATOM 1608 O O . GLU A 1 200 ? 18.517 10.192 -24.252 1.00 41.97 200 GLU A O 1
ATOM 1613 N N . TYR A 1 201 ? 17.554 8.181 -24.457 1.00 40.41 201 TYR A N 1
ATOM 1614 C CA . TYR A 1 201 ? 16.177 8.631 -24.261 1.00 40.41 201 TYR A CA 1
ATOM 1615 C C . TYR A 1 201 ? 15.910 9.243 -22.877 1.00 40.41 201 TYR A C 1
ATOM 1617 O O . TYR A 1 201 ? 15.147 10.198 -22.787 1.00 40.41 201 TYR A O 1
ATOM 1625 N N . LEU A 1 202 ? 16.586 8.815 -21.802 1.00 39.38 202 LEU A N 1
ATOM 1626 C CA . LEU A 1 202 ? 16.487 9.447 -20.468 1.00 39.38 202 LEU A CA 1
ATOM 1627 C C . LEU A 1 202 ? 16.831 10.945 -20.452 1.00 39.38 202 LEU A C 1
ATOM 1629 O O . LEU A 1 202 ? 16.261 11.691 -19.657 1.00 39.38 202 LEU A O 1
ATOM 1633 N N . LYS A 1 203 ? 17.709 11.394 -21.356 1.00 42.00 203 LYS A N 1
ATOM 1634 C CA . LYS A 1 203 ? 18.054 12.813 -21.546 1.00 42.00 203 LYS A CA 1
ATOM 1635 C C . LYS A 1 203 ? 17.002 13.577 -22.363 1.00 42.00 203 LYS A C 1
ATOM 1637 O O . LYS A 1 203 ? 16.857 14.781 -22.201 1.00 42.00 203 LYS A O 1
ATOM 1642 N N . TYR A 1 204 ? 16.245 12.865 -23.193 1.00 40.97 204 TYR A N 1
ATOM 1643 C CA . TYR A 1 204 ? 15.176 13.365 -24.067 1.00 40.97 204 TYR A CA 1
ATOM 1644 C C . TYR A 1 204 ? 13.769 13.297 -23.416 1.00 40.97 204 TYR A C 1
ATOM 1646 O O . TYR A 1 204 ? 12.813 13.922 -23.877 1.00 40.97 204 TYR A O 1
ATOM 1654 N N . ILE A 1 205 ? 13.634 12.554 -22.307 1.00 44.12 205 ILE A N 1
ATOM 1655 C CA . ILE A 1 205 ? 12.385 12.209 -21.597 1.00 44.12 205 ILE A CA 1
ATOM 1656 C C . ILE A 1 205 ? 11.658 13.407 -20.951 1.00 44.12 205 ILE A C 1
ATOM 1658 O O . ILE A 1 205 ? 10.507 13.247 -20.534 1.00 44.12 205 ILE A O 1
ATOM 1662 N N . GLY A 1 206 ? 12.254 14.602 -20.909 1.00 45.56 206 GLY A N 1
ATOM 1663 C CA . GLY A 1 206 ? 11.617 15.801 -20.347 1.00 45.56 206 GLY A CA 1
ATOM 1664 C C . GLY A 1 206 ? 10.305 16.201 -21.039 1.00 45.56 206 GLY A C 1
ATOM 1665 O O . GLY A 1 206 ? 9.357 16.583 -20.358 1.00 45.56 206 GLY A O 1
ATOM 1666 N N . GLU A 1 207 ? 10.198 16.036 -22.364 1.00 41.06 207 GLU A N 1
ATOM 1667 C CA . GLU A 1 207 ? 9.070 16.607 -23.125 1.00 41.06 207 GLU A CA 1
ATOM 1668 C C . GLU A 1 207 ? 8.215 15.568 -23.882 1.00 41.06 207 GLU A C 1
ATOM 1670 O O . GLU A 1 207 ? 6.994 15.716 -23.954 1.00 41.06 207 GLU A O 1
ATOM 1675 N N . ASN A 1 208 ? 8.783 14.443 -24.344 1.00 40.00 208 ASN A N 1
ATOM 1676 C CA . ASN A 1 208 ? 8.062 13.459 -25.182 1.00 40.00 208 ASN A CA 1
ATOM 1677 C C . ASN A 1 208 ? 7.472 12.235 -24.450 1.00 40.00 208 ASN A C 1
ATOM 1679 O O . ASN A 1 208 ? 6.700 11.455 -25.022 1.00 40.00 208 ASN A O 1
ATOM 1683 N N . SER A 1 209 ? 7.760 12.068 -23.160 1.00 42.47 209 SER A N 1
ATOM 1684 C CA . SER A 1 209 ? 7.326 10.902 -22.369 1.00 42.47 209 SER A CA 1
ATOM 1685 C C . SER A 1 209 ? 5.813 10.825 -22.163 1.00 42.47 209 SER A C 1
ATOM 1687 O O . SER A 1 209 ? 5.250 9.731 -22.116 1.00 42.47 209 SER A O 1
ATOM 1689 N N . LYS A 1 210 ? 5.120 11.972 -22.133 1.00 41.34 210 LYS A N 1
ATOM 1690 C CA . LYS A 1 210 ? 3.651 12.038 -22.024 1.00 41.34 210 LYS A CA 1
ATOM 1691 C C . LYS A 1 210 ? 2.938 11.287 -23.156 1.00 41.34 210 LYS A C 1
ATOM 1693 O O . LYS A 1 210 ? 1.917 10.648 -22.909 1.00 41.34 210 LYS A O 1
ATOM 1698 N N . SER A 1 211 ? 3.469 11.341 -24.379 1.00 41.25 211 SER A N 1
ATOM 1699 C CA . SER A 1 211 ? 2.848 10.732 -25.564 1.00 41.25 211 SER A CA 1
ATOM 1700 C C . SER A 1 211 ? 2.994 9.204 -25.579 1.00 41.25 211 SER A C 1
ATOM 1702 O O . SER A 1 211 ? 2.019 8.486 -25.811 1.00 41.25 211 SER A O 1
ATOM 1704 N N . LYS A 1 212 ? 4.180 8.676 -25.233 1.00 38.38 212 LYS A N 1
ATOM 1705 C CA . LYS A 1 212 ? 4.413 7.219 -25.175 1.00 38.38 212 LYS A CA 1
ATOM 1706 C C . LYS A 1 212 ? 3.756 6.551 -23.964 1.00 38.38 212 LYS A C 1
ATOM 1708 O O . LYS A 1 212 ? 3.236 5.447 -24.116 1.00 38.38 212 LYS A O 1
ATOM 1713 N N . ILE A 1 213 ? 3.698 7.226 -22.807 1.00 43.38 213 ILE A N 1
ATOM 1714 C CA . ILE A 1 213 ? 2.904 6.761 -21.655 1.00 43.38 213 ILE A CA 1
ATOM 1715 C C . ILE A 1 213 ? 1.443 6.596 -22.089 1.00 43.38 213 ILE A C 1
ATOM 1717 O O . ILE A 1 213 ? 0.880 5.524 -21.919 1.00 43.38 213 ILE A O 1
ATOM 1721 N N . ARG A 1 214 ? 0.851 7.590 -22.764 1.00 44.94 214 ARG A N 1
ATOM 1722 C CA . ARG A 1 214 ? -0.535 7.493 -23.258 1.00 44.94 214 ARG A CA 1
ATOM 1723 C C . ARG A 1 214 ? -0.778 6.344 -24.247 1.00 44.94 214 ARG A C 1
ATOM 1725 O O . ARG A 1 214 ? -1.882 5.816 -24.262 1.00 44.94 214 ARG A O 1
ATOM 1732 N N . LYS A 1 215 ? 0.213 5.958 -25.060 1.00 43.16 215 LYS A N 1
ATOM 1733 C CA . LYS A 1 215 ? 0.064 4.886 -26.065 1.00 43.16 215 LYS A CA 1
ATOM 1734 C C . LYS A 1 215 ? 0.222 3.467 -25.514 1.00 43.16 215 LYS A C 1
ATOM 1736 O O . LYS A 1 215 ? -0.412 2.558 -26.037 1.00 43.16 215 LYS A O 1
ATOM 1741 N N . HIS A 1 216 ? 1.063 3.259 -24.501 1.00 47.25 216 HIS A N 1
ATOM 1742 C CA . HIS A 1 216 ? 1.452 1.906 -24.069 1.00 47.25 216 HIS A CA 1
ATOM 1743 C C . HIS A 1 216 ? 1.109 1.582 -22.612 1.00 47.25 216 HIS A C 1
ATOM 1745 O O . HIS A 1 216 ? 1.068 0.409 -22.242 1.00 47.25 216 HIS A O 1
ATOM 1751 N N . PHE A 1 217 ? 0.841 2.591 -21.783 1.00 52.19 217 PHE A N 1
ATOM 1752 C CA . PHE A 1 217 ? 0.438 2.396 -20.398 1.00 52.19 217 PHE A CA 1
ATOM 1753 C C . PHE A 1 217 ? -1.084 2.274 -20.303 1.00 52.19 217 PHE A C 1
ATOM 1755 O O . PHE A 1 217 ? -1.817 3.196 -20.657 1.00 52.19 217 PHE A O 1
ATOM 1762 N N . SER A 1 218 ? -1.572 1.145 -19.786 1.00 65.81 218 SER A N 1
ATOM 1763 C CA . SER A 1 218 ? -3.001 0.928 -19.563 1.00 65.81 218 SER A CA 1
ATOM 1764 C C . SER A 1 218 ? -3.279 0.589 -18.107 1.00 65.81 218 SER A C 1
ATOM 1766 O O . SER A 1 218 ? -2.981 -0.509 -17.635 1.00 65.81 218 SER A O 1
ATOM 1768 N N . VAL A 1 219 ? -3.961 1.507 -17.414 1.00 63.94 219 VAL A N 1
ATOM 1769 C CA . VAL A 1 219 ? -4.514 1.263 -16.070 1.00 63.94 219 VAL A CA 1
ATOM 1770 C C . VAL A 1 219 ? -5.468 0.065 -16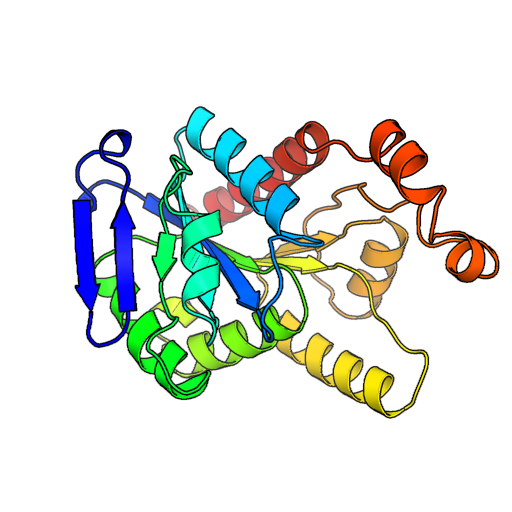.091 1.00 63.94 219 VAL A C 1
ATOM 1772 O O . VAL A 1 219 ? -5.632 -0.606 -15.083 1.00 63.94 219 VAL A O 1
ATOM 1775 N N . GLN A 1 220 ? -6.129 -0.217 -17.223 1.00 68.75 220 GLN A N 1
ATOM 1776 C CA . GLN A 1 220 ? -7.002 -1.390 -17.345 1.00 68.75 220 GLN A CA 1
ATOM 1777 C C . GLN A 1 220 ? -6.204 -2.685 -17.315 1.00 68.75 220 GLN A C 1
ATOM 1779 O O . GLN A 1 220 ? -6.554 -3.579 -16.555 1.00 68.75 220 GLN A O 1
ATOM 1784 N N . LYS A 1 221 ? -5.124 -2.764 -18.097 1.00 67.81 221 LYS A N 1
ATOM 1785 C CA . LYS A 1 221 ? -4.275 -3.953 -18.122 1.00 67.81 221 LYS A CA 1
ATOM 1786 C C . LYS A 1 221 ? -3.620 -4.190 -16.764 1.00 67.81 221 LYS A C 1
ATOM 1788 O O . LYS A 1 221 ? -3.657 -5.314 -16.284 1.00 67.81 221 LYS A O 1
ATOM 1793 N N . MET A 1 222 ? -3.106 -3.134 -16.117 1.00 71.69 222 MET A N 1
ATOM 1794 C CA . MET A 1 222 ? -2.555 -3.299 -14.770 1.00 71.69 222 MET A CA 1
ATOM 1795 C C . MET A 1 222 ? -3.617 -3.774 -13.785 1.00 71.69 222 MET A C 1
ATOM 1797 O O . MET A 1 222 ? -3.365 -4.691 -13.022 1.00 71.69 222 MET A O 1
ATOM 1801 N N . PHE A 1 223 ? -4.803 -3.168 -13.803 1.00 74.69 223 PHE A N 1
ATOM 1802 C CA . PHE A 1 223 ? -5.877 -3.578 -12.910 1.00 74.69 223 PHE A CA 1
ATOM 1803 C C . PHE A 1 223 ? -6.219 -5.064 -13.065 1.00 74.69 223 PHE A C 1
ATOM 1805 O O . PHE A 1 223 ? -6.297 -5.759 -12.061 1.00 74.69 223 PHE A O 1
ATOM 1812 N N . VAL A 1 224 ? -6.371 -5.555 -14.299 1.00 75.88 224 VAL A N 1
ATOM 1813 C CA . VAL A 1 224 ? -6.703 -6.966 -14.560 1.00 75.88 224 VAL A CA 1
ATOM 1814 C C . VAL A 1 224 ? -5.640 -7.910 -13.993 1.00 75.88 224 VAL A C 1
ATOM 1816 O O . VAL A 1 224 ? -5.985 -8.841 -13.275 1.00 75.88 224 VAL A O 1
ATOM 1819 N N . GLU A 1 225 ? -4.360 -7.647 -14.256 1.00 75.25 225 GLU A N 1
ATOM 1820 C CA . GLU A 1 225 ? -3.267 -8.487 -13.748 1.00 75.25 225 GLU A CA 1
ATOM 1821 C C . GLU A 1 225 ? -3.100 -8.384 -12.226 1.00 75.25 225 GLU A C 1
ATOM 1823 O O . GLU A 1 225 ? -2.889 -9.396 -11.564 1.00 75.25 225 GLU A O 1
ATOM 1828 N N . THR A 1 226 ? -3.246 -7.186 -11.647 1.00 74.94 226 THR A N 1
ATOM 1829 C CA . THR A 1 226 ? -3.233 -7.004 -10.188 1.00 74.94 226 THR A CA 1
ATOM 1830 C C . THR A 1 226 ? -4.348 -7.810 -9.529 1.00 74.94 226 THR A C 1
ATOM 1832 O O . THR A 1 226 ? -4.088 -8.496 -8.546 1.00 74.94 226 THR A O 1
ATOM 1835 N N . MET A 1 227 ? -5.570 -7.759 -10.072 1.00 79.75 227 MET A N 1
ATOM 1836 C CA . MET A 1 227 ? -6.694 -8.527 -9.531 1.00 79.75 227 MET A CA 1
ATOM 1837 C C . MET A 1 227 ? -6.449 -10.031 -9.633 1.00 79.75 227 MET A C 1
ATOM 1839 O O . MET A 1 227 ? -6.657 -10.724 -8.649 1.00 79.75 227 MET A O 1
ATOM 1843 N N . ARG A 1 228 ? -5.904 -10.521 -10.755 1.00 79.38 228 ARG A N 1
ATOM 1844 C CA . ARG A 1 228 ? -5.532 -11.937 -10.895 1.00 79.38 228 ARG A CA 1
ATOM 1845 C C . ARG A 1 228 ? -4.569 -12.388 -9.791 1.00 79.38 228 ARG A C 1
ATOM 1847 O O . ARG A 1 228 ? -4.782 -13.428 -9.183 1.00 79.38 228 ARG A O 1
ATOM 1854 N N . VAL A 1 229 ? -3.537 -11.591 -9.501 1.00 77.44 229 VAL A N 1
ATOM 1855 C CA . VAL A 1 229 ? -2.585 -11.886 -8.414 1.00 77.44 229 VAL A CA 1
ATOM 1856 C C . VAL A 1 229 ? -3.266 -11.851 -7.043 1.00 77.44 229 VAL A C 1
ATOM 1858 O O . VAL A 1 229 ? -2.935 -12.654 -6.174 1.00 77.44 229 VAL A O 1
ATOM 1861 N N . TYR A 1 230 ? -4.207 -10.928 -6.826 1.00 79.12 230 TYR A N 1
ATOM 1862 C CA . TYR A 1 230 ? -4.957 -10.852 -5.570 1.00 79.12 230 TYR A CA 1
ATOM 1863 C C . TYR A 1 230 ? -5.815 -12.102 -5.372 1.00 79.12 230 TYR A C 1
ATOM 1865 O O . TYR A 1 230 ? -5.737 -12.717 -4.312 1.00 79.12 230 TYR A O 1
ATOM 1873 N N . ASP A 1 231 ? -6.575 -12.496 -6.393 1.00 79.81 231 ASP A N 1
ATOM 1874 C CA . ASP A 1 231 ? -7.451 -13.666 -6.353 1.00 79.81 231 ASP A CA 1
ATOM 1875 C C . ASP A 1 231 ? -6.629 -14.946 -6.098 1.00 79.81 231 ASP A C 1
ATOM 1877 O O . ASP A 1 231 ? -6.905 -15.673 -5.144 1.00 79.81 231 ASP A O 1
ATOM 1881 N N . GLU A 1 232 ? -5.525 -15.152 -6.832 1.00 78.38 232 GLU A N 1
ATOM 1882 C CA . GLU A 1 232 ? -4.611 -16.294 -6.636 1.00 78.38 232 GLU A CA 1
ATOM 1883 C C . GLU A 1 232 ? -4.028 -16.360 -5.213 1.00 78.38 232 GLU A C 1
ATOM 1885 O O . GLU A 1 232 ? -3.866 -17.443 -4.641 1.00 78.38 232 GLU A O 1
ATOM 1890 N N . LEU A 1 233 ? -3.690 -15.208 -4.623 1.00 77.81 233 LEU A N 1
ATOM 1891 C CA . LEU A 1 233 ? -3.165 -15.139 -3.259 1.00 77.81 233 LEU A CA 1
ATOM 1892 C C . LEU A 1 233 ? -4.224 -15.477 -2.204 1.00 77.81 233 LEU A C 1
ATOM 1894 O O . LEU A 1 233 ? -3.905 -16.137 -1.210 1.00 77.81 233 LEU A O 1
ATOM 1898 N N . LEU A 1 234 ? -5.457 -15.007 -2.398 1.00 76.75 234 LEU A N 1
ATOM 1899 C CA . LEU A 1 234 ? -6.556 -15.204 -1.454 1.00 76.75 234 LEU A CA 1
ATOM 1900 C C . LEU A 1 234 ? -7.102 -16.639 -1.521 1.00 76.75 234 LEU A C 1
ATOM 1902 O O . LEU A 1 234 ? -7.343 -17.248 -0.476 1.00 76.75 234 LEU A O 1
ATOM 1906 N N . GLU A 1 235 ? -7.204 -17.236 -2.710 1.00 77.75 235 GLU A N 1
ATOM 1907 C CA . GLU A 1 235 ? -7.603 -18.642 -2.890 1.00 77.75 235 GLU A CA 1
ATOM 1908 C C . GLU A 1 235 ? -6.633 -19.612 -2.203 1.00 77.75 235 GLU A C 1
ATOM 1910 O O . GLU A 1 235 ? -7.049 -20.490 -1.444 1.00 77.75 235 GLU A O 1
ATOM 1915 N N . LYS A 1 236 ? -5.318 -19.408 -2.369 1.00 68.12 236 LYS A N 1
ATOM 1916 C CA . LYS A 1 236 ? -4.295 -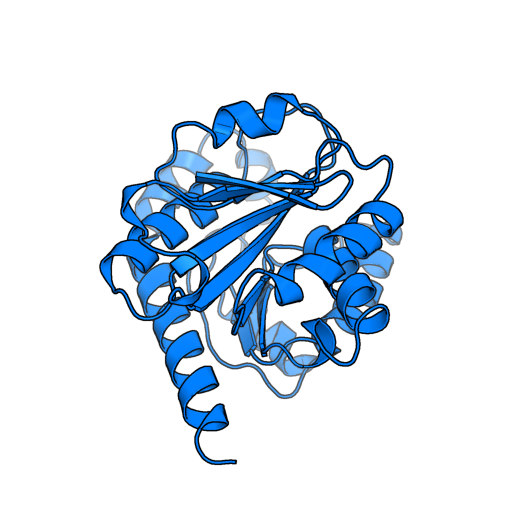20.221 -1.682 1.00 68.12 236 LYS A CA 1
ATOM 1917 C C . LYS A 1 236 ? -4.384 -20.128 -0.158 1.00 68.12 236 LYS A C 1
ATOM 1919 O O . LYS A 1 236 ? -3.954 -21.045 0.532 1.00 68.12 236 LYS A O 1
ATOM 1924 N N . SER A 1 237 ? -4.902 -19.020 0.374 1.00 58.62 237 SER A N 1
ATOM 1925 C CA . SER A 1 237 ? -5.025 -18.800 1.820 1.00 58.62 237 SER A CA 1
ATOM 1926 C C . SER A 1 237 ? -6.284 -19.399 2.449 1.00 58.62 237 SER A C 1
ATOM 1928 O O . SER A 1 237 ? -6.334 -19.524 3.665 1.00 58.62 237 SER A O 1
ATOM 1930 N N . SER A 1 238 ? -7.284 -19.778 1.648 1.00 57.00 238 SER A N 1
ATOM 1931 C CA . SER A 1 238 ? -8.530 -20.397 2.131 1.00 57.00 238 SER A CA 1
ATOM 1932 C C . SER A 1 238 ? -8.471 -21.930 2.187 1.00 57.00 238 SER A C 1
ATOM 1934 O O . SER A 1 238 ? -9.377 -22.552 2.733 1.00 57.00 238 SER A O 1
ATOM 1936 N N . HIS A 1 239 ? -7.397 -22.533 1.665 1.00 49.84 239 HIS A N 1
ATOM 1937 C CA . HIS A 1 239 ? -7.201 -23.985 1.566 1.00 49.84 239 HIS A CA 1
ATOM 1938 C C . HIS A 1 239 ? -6.032 -24.519 2.423 1.00 49.84 239 HIS A C 1
ATOM 1940 O O . HIS A 1 239 ? -5.577 -25.641 2.198 1.00 49.84 239 HIS A O 1
ATOM 1946 N N . GLY A 1 240 ? -5.524 -23.738 3.383 1.00 38.75 240 GLY A N 1
ATOM 1947 C CA . GLY A 1 240 ? -4.450 -24.137 4.305 1.00 38.75 240 GLY A CA 1
ATOM 1948 C C . GLY A 1 240 ? -4.733 -23.696 5.729 1.00 38.75 240 GLY A C 1
ATOM 1949 O O . GLY A 1 240 ? -4.276 -24.411 6.645 1.00 38.75 240 GLY A O 1
#

Foldseek 3Di:
DWDDQVQKIKDAAPVQPDQVPAEAEEEEDADEDDDEDDDCRVLVLLLQVVVVVVPPHHYEYEYHYLDPVNCVNPPPRNHIYMDNNRDPDLLSSLVRVLCCVVRHNYQEYEYDDLVSLVSLLSSCVVNVPGSVPHAYEYEDPDQDPPDPVSVVSVVVSLVSCVSHPEYEYCEPVRVVVNCVSDVDHQFYQPACNPPPPDPVCVVVCPPCVVPVSVVRGDSVSNSVGVVVSVVVVVVVVVPD

pLDDT: mean 74.6, std 16.2, range [38.03, 94.19]

Sequence (240 aa):
MQYSCGKININIPDGYGDIKDIVFSAHIIVRYNNGHCGGIDPHIIGLCKKQIRRMSLYPILIIVSRDSKVIDDYKNLDIAYVDCTQCSNNFETALHVKNILKLLKIQLIHCHGYSTNYFLYMLKKLDKNGFGKVKTVITCHGWVEYNLKKKFLTYFDFWTYSMGDAFICVSETMKKRLESIIKKVEGVCACANFLLNDSEYLKYIGENSKSKIRKHFSVQKMFVETMRVYDELLEKSSHG

Radius of gyration: 17.66 Å; chains: 1; bounding box: 49×44×44 Å

Organism: Streptococcus pneumoniae (NCBI:txid1313)